Protein AF-A0A383BDV9-F1 (afdb_monomer)

Radius of gyration: 29.77 Å; Cα contacts (8 Å, |Δi|>4): 304; chains: 1; bounding box: 77×46×76 Å

Foldseek 3Di:
DPDDDDDDPDPDDDDDDPDPPDDDDDDPDDDDDDPVLDDDDPDDDPVRLAAKKWAFSVRDMAGFDWDDQDPQFTWTQHPVGTDTHRVNGTSDIRHRDPPDQPPPQAQKKWQFPDPPGIAGFNWDDDPPQWTWTQGSVPGIDIDGVVGTPDMDGRVVVVLVVVLVVLLVVLVVCVVVVNLVSNVVSLVPHDPVPCDDSSVVSVVSSVVSVDDDPDDDFPPPPQGWPDWDADPVNPDIWTAGPVRDID

pLDDT: mean 77.37, std 14.88, range [32.75, 95.25]

Organism: NCBI:txid408172

Nearest PDB structures (foldseek):
  4noy-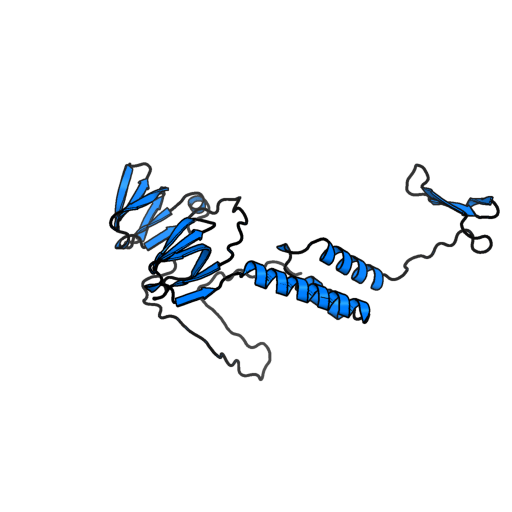assembly1_A  TM=8.145E-01  e=8.592E-02  Listeria monocytogenes
  5dy9-assembly1_F  TM=7.128E-01  e=5.082E-02  Methanocaldococcus jannaschii DSM 2661
  4noy-assembly1_D-2  TM=7.698E-01  e=6.804E-02  Listeria monocytogenes
  4nl3-assembly1_D  TM=7.776E-01  e=7.213E-02  Listeria monocytogenes
  8w8f-assembly1_Z  TM=3.403E-01  e=1.253E-02  Homo sapiens

Solvent-accessible surface area (backbone atoms only — not comparable to full-atom values): 15317 Å² total; per-residue (Å²): 142,86,78,74,84,86,72,82,91,60,100,69,90,82,90,78,82,91,57,99,82,70,82,89,78,85,76,89,83,78,80,76,85,79,85,70,87,72,68,82,74,77,76,66,53,83,82,53,42,74,43,32,32,40,29,31,69,87,68,54,69,45,68,31,50,81,57,63,75,53,95,66,20,36,28,36,39,35,100,91,46,77,42,79,39,51,50,90,48,51,64,46,72,49,72,39,83,62,93,76,70,69,83,59,76,47,33,23,41,38,30,38,47,89,84,70,48,71,47,57,22,38,73,76,48,76,56,96,62,30,38,32,27,37,23,75,87,77,39,78,45,79,42,54,48,91,44,51,69,46,78,48,68,54,47,55,57,53,51,51,52,51,49,55,48,49,52,52,50,24,50,51,26,49,76,68,67,36,57,66,62,18,50,54,45,59,66,72,47,63,74,95,72,66,45,70,70,53,52,53,52,52,50,51,51,49,60,73,67,55,72,90,86,77,87,86,68,88,36,80,87,62,33,79,64,47,74,46,69,42,99,80,72,79,48,70,45,36,33,24,64,80,72,44,77,80

Secondary structure (DSSP, 8-state):
---------SS-------STT------S-------S--PPPPPPPTTGGGS-EEEETTS-EEE-EEEEEETTEEEEEETTEEEEEEGGGEEEEEPP--S-------SEEEEESTT--EEEEEEEEEETTEEEEEETTTEEEEEEGGGEEEEE--HHHHHHHHHHHHHHHHHHHHHTT-HHHHHHHHHHS-GGG--HHHHHHHHHHHHHHPPP-----S-TTT-EEEEEE-TTSSPEEEEETTS-B-

Structure (mmCIF, N/CA/C/O backbone):
data_AF-A0A383BDV9-F1
#
_entry.id   AF-A0A383BDV9-F1
#
loop_
_atom_site.group_PDB
_atom_site.id
_atom_site.type_symbol
_atom_site.label_atom_id
_atom_site.label_alt_id
_atom_site.label_comp_id
_atom_site.label_asym_id
_atom_site.label_entity_id
_atom_site.label_seq_id
_atom_site.pdbx_PDB_ins_code
_atom_site.Cartn_x
_atom_site.Cartn_y
_atom_site.Cartn_z
_atom_site.occupancy
_atom_site.B_iso_or_equiv
_atom_site.auth_seq_id
_atom_site.auth_comp_id
_atom_site.auth_asym_id
_atom_site.auth_atom_id
_atom_site.pdbx_PDB_model_num
ATOM 1 N N . ASP A 1 1 ? -0.851 19.155 -19.665 1.00 32.75 1 ASP A N 1
ATOM 2 C CA . ASP A 1 1 ? -1.821 19.589 -18.646 1.00 32.75 1 ASP A CA 1
ATOM 3 C C . ASP A 1 1 ? -2.430 18.356 -18.017 1.00 32.75 1 ASP A C 1
ATOM 5 O O . ASP A 1 1 ? -3.360 17.769 -18.553 1.00 32.75 1 ASP A O 1
ATOM 9 N N . GLY A 1 2 ? -1.772 17.855 -16.980 1.00 40.31 2 GLY A N 1
ATOM 10 C CA . GLY A 1 2 ? -2.165 16.649 -16.256 1.00 40.31 2 GLY A CA 1
ATOM 11 C C . GLY A 1 2 ? -2.125 16.981 -14.780 1.00 40.31 2 GLY A C 1
ATOM 12 O O . GLY A 1 2 ? -1.331 16.402 -14.045 1.00 40.31 2 GLY A O 1
ATOM 13 N N . ASP A 1 3 ? -2.888 18.006 -14.416 1.00 37.69 3 ASP A N 1
ATOM 14 C CA . ASP A 1 3 ? -2.910 18.546 -13.071 1.00 37.69 3 ASP A CA 1
ATOM 15 C C . ASP A 1 3 ? -3.979 17.827 -12.251 1.00 37.69 3 ASP A C 1
ATOM 17 O O . ASP A 1 3 ? -5.121 17.670 -12.678 1.00 37.69 3 ASP A O 1
ATOM 21 N N . GLU A 1 4 ? -3.527 17.402 -11.074 1.00 35.84 4 GLU A N 1
ATOM 22 C CA . GLU A 1 4 ? -4.287 16.925 -9.923 1.00 35.84 4 GLU A CA 1
ATOM 23 C C . GLU A 1 4 ? -5.007 15.575 -10.083 1.00 35.84 4 GLU A C 1
ATOM 25 O O . GLU A 1 4 ? -6.011 15.392 -10.768 1.00 35.84 4 GLU A O 1
ATOM 30 N N . GLU A 1 5 ? -4.459 14.592 -9.365 1.00 36.75 5 GLU A N 1
ATOM 31 C CA . GLU A 1 5 ? -5.108 13.330 -9.036 1.00 36.75 5 GLU A CA 1
ATOM 32 C C . GLU A 1 5 ? -6.510 13.631 -8.480 1.00 36.75 5 GLU A C 1
ATOM 34 O O . GLU A 1 5 ? -6.653 14.293 -7.456 1.00 36.75 5 GLU A O 1
ATOM 39 N N . PHE A 1 6 ? -7.557 13.210 -9.196 1.00 45.12 6 PHE A N 1
ATOM 40 C CA . PHE A 1 6 ? -8.945 13.475 -8.819 1.00 45.12 6 PHE A CA 1
ATOM 41 C C . PHE A 1 6 ? -9.246 12.880 -7.436 1.00 45.12 6 PHE A C 1
ATOM 43 O O . PHE A 1 6 ? -9.394 11.665 -7.285 1.00 45.12 6 PHE A O 1
ATOM 50 N N . ILE A 1 7 ? -9.364 13.750 -6.432 1.00 44.59 7 ILE A N 1
ATOM 51 C CA . ILE A 1 7 ? -9.828 13.406 -5.089 1.00 44.59 7 ILE A CA 1
ATOM 52 C C . ILE A 1 7 ? -11.347 13.643 -5.070 1.00 44.59 7 ILE A C 1
ATOM 54 O O . ILE A 1 7 ? -11.785 14.792 -5.161 1.00 44.59 7 ILE A O 1
ATOM 58 N N . PRO A 1 8 ? -12.190 12.597 -4.988 1.00 46.00 8 PRO A N 1
ATOM 59 C CA . PRO A 1 8 ? -13.637 12.778 -4.998 1.00 46.00 8 PRO A CA 1
ATOM 60 C C . PRO A 1 8 ? -14.096 13.511 -3.729 1.00 46.00 8 PRO A C 1
ATOM 62 O O . PRO A 1 8 ? -14.057 12.957 -2.635 1.00 46.00 8 PRO A O 1
ATOM 65 N N . MET A 1 9 ? -14.582 14.746 -3.876 1.00 40.88 9 MET A N 1
ATOM 66 C CA . MET A 1 9 ? -15.111 15.567 -2.773 1.00 40.88 9 MET A CA 1
ATOM 67 C C . MET A 1 9 ? -16.613 15.343 -2.496 1.00 40.88 9 MET A C 1
ATOM 69 O O . MET A 1 9 ? -17.317 16.262 -2.088 1.00 40.88 9 MET A O 1
ATOM 73 N N . GLY A 1 10 ? -17.155 14.143 -2.727 1.00 42.84 10 GLY A N 1
ATOM 74 C CA . GLY A 1 10 ? -18.594 13.911 -2.560 1.00 42.84 10 GLY A CA 1
ATOM 75 C C . GLY A 1 10 ? -18.985 12.475 -2.229 1.00 42.84 10 GLY A C 1
ATOM 76 O O . GLY A 1 10 ? -18.329 11.522 -2.634 1.00 42.84 10 GLY A O 1
ATOM 77 N N . ASN A 1 11 ? -20.129 12.323 -1.556 1.00 51.22 11 ASN A N 1
ATOM 78 C CA . ASN A 1 11 ? -20.738 11.033 -1.190 1.00 51.22 11 ASN A CA 1
ATOM 79 C C . ASN A 1 11 ? -21.431 10.325 -2.374 1.00 51.22 11 ASN A C 1
ATOM 81 O O . ASN A 1 11 ? -22.313 9.494 -2.173 1.00 51.22 11 ASN A O 1
ATOM 85 N N . THR A 1 12 ? -21.106 10.696 -3.614 1.00 46.66 12 THR A N 1
ATOM 86 C CA . THR A 1 12 ? -21.792 10.208 -4.817 1.00 46.66 12 THR A CA 1
ATOM 87 C C . THR A 1 12 ? -20.802 9.512 -5.732 1.00 46.66 12 THR A C 1
ATOM 89 O O . THR A 1 12 ? -19.828 10.110 -6.179 1.00 46.66 12 THR A O 1
ATOM 92 N N . VAL A 1 13 ? -21.087 8.253 -6.054 1.00 61.88 13 VAL A N 1
ATOM 93 C CA . VAL A 1 13 ? -20.397 7.526 -7.120 1.00 61.88 13 VAL A CA 1
ATOM 94 C C . VAL A 1 13 ? -21.244 7.646 -8.378 1.00 61.88 13 VAL A C 1
ATOM 96 O O . VAL A 1 13 ? -22.404 7.241 -8.388 1.00 61.88 13 VAL A O 1
ATOM 99 N N . SER A 1 14 ? -20.667 8.217 -9.431 1.00 63.22 14 SER A N 1
ATOM 100 C CA . SER A 1 14 ? -21.344 8.418 -10.708 1.00 63.22 14 SER A CA 1
ATOM 101 C C . SER A 1 14 ? -20.673 7.591 -11.798 1.00 63.22 14 SER A C 1
ATOM 103 O O . SER A 1 14 ? -19.462 7.681 -11.996 1.00 63.22 14 SER A O 1
ATOM 105 N N . PHE A 1 15 ? -21.462 6.783 -12.506 1.00 67.38 15 PHE A N 1
ATOM 106 C CA . PHE A 1 15 ? -21.002 5.994 -13.645 1.00 67.38 15 PHE A CA 1
ATOM 107 C C . PHE A 1 15 ? -21.526 6.633 -14.927 1.00 67.38 15 PHE A C 1
ATOM 109 O O . PHE A 1 15 ? -22.727 6.607 -15.186 1.00 67.38 15 PHE A O 1
ATOM 116 N N . TYR A 1 16 ? -20.625 7.174 -15.744 1.00 63.78 16 TYR A N 1
ATOM 117 C CA . TYR A 1 16 ? -20.965 7.702 -17.062 1.00 63.78 16 TYR A CA 1
ATOM 118 C C . TYR A 1 16 ? -20.273 6.897 -18.153 1.00 63.78 16 TYR A C 1
ATOM 120 O O . TYR A 1 16 ? -19.064 6.670 -18.113 1.00 63.78 16 TYR A O 1
ATOM 128 N N . ASN A 1 17 ? -21.054 6.472 -19.144 1.00 68.56 17 ASN A N 1
ATOM 129 C CA . ASN A 1 17 ? -20.522 5.842 -20.339 1.00 68.56 17 ASN A CA 1
ATOM 130 C C . ASN A 1 17 ? -20.120 6.922 -21.355 1.00 68.56 17 ASN A C 1
ATOM 132 O O . ASN A 1 17 ? -20.979 7.655 -21.837 1.00 68.56 17 ASN A O 1
ATOM 136 N N . GLN A 1 18 ? -18.830 7.011 -21.690 1.00 63.84 18 GLN A N 1
ATOM 137 C CA . GLN A 1 18 ? -18.326 7.956 -22.696 1.00 63.84 18 GLN A CA 1
ATOM 138 C C . GLN A 1 18 ? -18.394 7.430 -24.146 1.00 63.84 18 GLN A C 1
ATOM 140 O O . GLN A 1 18 ? -18.050 8.158 -25.072 1.00 63.84 18 GLN A O 1
ATOM 145 N N . GLY A 1 19 ? -18.854 6.194 -24.378 1.00 61.50 19 GLY A N 1
ATOM 146 C CA . GLY A 1 19 ? -19.019 5.606 -25.711 1.00 61.50 19 GLY A CA 1
ATOM 147 C C . GLY A 1 19 ? -20.488 5.325 -26.025 1.00 61.50 19 GLY A C 1
ATOM 148 O O . GLY A 1 19 ? -21.096 4.445 -25.422 1.00 61.50 19 GLY A O 1
ATOM 149 N N . GLY A 1 20 ? -21.057 6.056 -26.987 1.00 54.97 20 GLY A N 1
ATOM 150 C CA . GLY A 1 20 ? -22.498 6.155 -27.275 1.00 54.97 20 GLY A CA 1
ATOM 151 C C . GLY A 1 20 ? -23.251 4.911 -27.774 1.00 54.97 20 GLY A C 1
ATOM 152 O O . GLY A 1 20 ? -24.184 5.068 -28.553 1.00 54.97 20 GLY A O 1
ATOM 153 N N . SER A 1 21 ? -22.906 3.686 -27.363 1.00 58.53 21 SER A N 1
ATOM 154 C CA . SER A 1 21 ? -23.778 2.516 -27.604 1.00 58.53 21 SER A CA 1
ATOM 155 C C . SER A 1 21 ? -23.561 1.291 -26.703 1.00 58.53 21 SER A C 1
ATOM 157 O O . SER A 1 21 ? -24.211 0.269 -26.920 1.00 58.53 21 SER A O 1
ATOM 159 N N . SER A 1 22 ? -22.698 1.334 -25.683 1.00 60.56 22 SER A N 1
ATOM 160 C CA . SER A 1 22 ? -22.496 0.171 -24.802 1.00 60.56 22 SER A CA 1
ATOM 161 C C . SER A 1 22 ? -23.368 0.222 -23.538 1.00 60.56 22 SER A C 1
ATOM 163 O O . SER A 1 22 ? -23.588 1.268 -22.932 1.00 60.56 22 SER A O 1
ATOM 165 N N . PHE A 1 23 ? -23.884 -0.929 -23.107 1.00 63.47 23 PHE A N 1
ATOM 166 C CA . PHE A 1 23 ? -24.521 -1.059 -21.797 1.00 63.47 23 PHE A CA 1
ATOM 167 C C . PHE A 1 23 ? -23.434 -1.256 -20.738 1.00 63.47 23 PHE A C 1
ATOM 169 O O . PHE A 1 23 ? -22.599 -2.155 -20.860 1.00 63.47 23 PHE A O 1
ATOM 176 N N . LEU A 1 24 ? -23.438 -0.429 -19.693 1.00 64.44 24 LEU A N 1
ATOM 177 C CA . LEU A 1 24 ? -22.524 -0.580 -18.564 1.00 64.44 24 LEU A CA 1
ATOM 178 C C . LEU A 1 24 ? -23.080 -1.686 -17.659 1.00 64.44 24 LEU A C 1
ATOM 180 O O . LEU A 1 24 ? -24.020 -1.474 -16.897 1.00 64.44 24 LEU A O 1
ATOM 184 N N . ARG A 1 25 ? -22.550 -2.904 -17.805 1.00 64.94 25 ARG A N 1
ATOM 185 C CA . ARG A 1 25 ? -22.965 -4.057 -17.001 1.00 64.94 25 ARG A CA 1
ATOM 186 C C . ARG A 1 25 ? -22.047 -4.198 -15.794 1.00 64.94 25 ARG A C 1
ATOM 188 O O . ARG A 1 25 ? -20.903 -4.623 -15.926 1.00 64.94 25 ARG A O 1
ATOM 195 N N . LEU A 1 26 ? -22.570 -3.869 -14.620 1.00 63.94 26 LEU A N 1
ATOM 196 C CA . LEU A 1 26 ? -21.916 -4.158 -13.349 1.00 63.94 26 LEU A CA 1
ATOM 197 C C . LEU A 1 26 ? -22.165 -5.631 -12.994 1.00 63.94 26 LEU A C 1
ATOM 199 O O . LEU A 1 26 ? -23.309 -6.046 -12.824 1.00 63.94 26 LEU A O 1
ATOM 203 N N . ASN A 1 27 ? -21.101 -6.428 -12.907 1.00 51.69 27 ASN A N 1
ATOM 204 C CA . ASN A 1 27 ? -21.150 -7.789 -12.371 1.00 51.69 27 ASN A CA 1
ATOM 205 C C . ASN A 1 27 ? -20.427 -7.799 -11.013 1.00 51.69 27 ASN A C 1
ATOM 207 O O . ASN A 1 27 ? -19.440 -7.090 -10.843 1.00 51.69 27 ASN A O 1
ATOM 211 N N . GLU A 1 28 ? -20.921 -8.597 -10.060 1.00 50.06 28 GLU A N 1
ATOM 212 C CA . GLU A 1 28 ? -20.347 -8.756 -8.707 1.00 50.06 28 GLU A CA 1
ATOM 213 C C . GLU A 1 28 ? -20.378 -7.500 -7.811 1.00 50.06 28 GLU A C 1
ATOM 215 O O . GLU A 1 28 ? -19.540 -7.321 -6.927 1.00 50.06 28 GLU A O 1
ATOM 220 N N . THR A 1 29 ? -21.374 -6.628 -7.975 1.00 51.09 29 THR A N 1
ATOM 221 C CA . THR A 1 29 ? -21.576 -5.513 -7.039 1.00 51.09 29 THR A CA 1
ATOM 222 C C . THR A 1 29 ? -22.125 -6.028 -5.710 1.00 51.09 29 THR A C 1
ATOM 224 O O . THR A 1 29 ? -23.269 -6.467 -5.632 1.00 51.09 29 THR A O 1
ATOM 227 N N . SER A 1 30 ? -21.325 -5.954 -4.646 1.00 47.25 30 SER A N 1
ATOM 228 C CA . SER A 1 30 ? -21.803 -6.165 -3.279 1.00 47.25 30 SER A CA 1
ATOM 229 C C . SER A 1 30 ? -21.924 -4.825 -2.561 1.00 47.25 30 SER A C 1
ATOM 231 O O . SER A 1 30 ? -20.911 -4.216 -2.219 1.00 47.25 30 SER A O 1
ATOM 233 N N . ILE A 1 31 ? -23.153 -4.383 -2.306 1.00 54.75 31 ILE A N 1
ATOM 234 C CA . ILE A 1 31 ? -23.430 -3.293 -1.369 1.00 54.75 31 ILE A CA 1
ATOM 235 C C . ILE A 1 31 ? -23.621 -3.960 -0.008 1.00 54.75 31 ILE A C 1
ATOM 237 O O . ILE A 1 31 ? -24.610 -4.656 0.215 1.00 54.75 31 ILE A O 1
ATOM 241 N N . SER A 1 32 ? -22.641 -3.832 0.885 1.00 50.31 32 SER A N 1
ATOM 242 C CA . SER A 1 32 ? -22.845 -4.200 2.287 1.00 50.31 32 SER A CA 1
ATOM 243 C C . SER A 1 32 ? -23.882 -3.251 2.881 1.00 50.31 32 SER A C 1
ATOM 245 O O . SER A 1 32 ? -23.746 -2.041 2.707 1.00 50.31 32 SER A O 1
ATOM 247 N N . GLY A 1 33 ? -24.914 -3.801 3.531 1.00 41.09 33 GLY A N 1
ATOM 248 C CA . GLY A 1 33 ? -26.020 -3.034 4.105 1.00 41.09 33 GLY A CA 1
ATOM 249 C C . GLY A 1 33 ? -25.519 -1.839 4.914 1.00 41.09 33 GLY A C 1
ATOM 250 O O . GLY A 1 33 ? -24.672 -1.988 5.795 1.00 41.09 33 GLY A O 1
ATOM 251 N N . TRP A 1 34 ? -26.010 -0.654 4.559 1.00 50.09 34 TRP A N 1
ATOM 252 C CA . TRP A 1 34 ? -25.794 0.567 5.320 1.00 50.09 34 TRP A CA 1
ATOM 253 C C . TRP A 1 34 ? -26.957 0.693 6.300 1.00 50.09 34 TRP A C 1
ATOM 255 O O . TRP A 1 34 ? -28.078 0.975 5.890 1.00 50.09 34 TRP A O 1
ATOM 265 N N . GLU A 1 35 ? -26.705 0.441 7.584 1.00 48.84 35 GLU A N 1
ATOM 266 C CA . GLU A 1 35 ? -27.731 0.522 8.638 1.00 48.84 35 GLU A CA 1
ATOM 267 C C . GLU A 1 35 ? -28.026 1.969 9.081 1.00 48.84 35 GLU A C 1
ATOM 269 O O . GLU A 1 35 ? -28.734 2.192 10.051 1.00 48.84 35 GLU A O 1
ATOM 274 N N . GLY A 1 36 ? -27.500 2.984 8.381 1.00 42.16 36 GLY A N 1
ATOM 275 C CA . GLY A 1 36 ? -27.709 4.396 8.730 1.00 42.16 36 GLY A CA 1
ATOM 276 C C . GLY A 1 36 ? -26.911 4.890 9.948 1.00 42.16 36 GLY A C 1
ATOM 277 O O . GLY A 1 36 ? -26.820 6.099 10.149 1.00 42.16 36 GLY A O 1
ATOM 278 N N . ASP A 1 37 ? -26.247 3.999 10.690 1.00 43.25 37 ASP A N 1
ATOM 279 C CA . ASP A 1 37 ? -25.466 4.321 11.901 1.00 43.25 37 ASP A CA 1
ATOM 280 C C . ASP A 1 37 ? -24.209 5.173 11.657 1.00 43.25 37 ASP A C 1
ATOM 282 O O . ASP A 1 37 ? -23.622 5.738 12.582 1.00 43.25 37 ASP A O 1
ATOM 286 N N . TYR A 1 38 ? -23.806 5.325 10.397 1.00 49.03 38 TYR A N 1
ATOM 287 C CA . TYR A 1 38 ? -22.641 6.110 10.009 1.00 49.03 38 TYR A CA 1
ATOM 288 C C . TYR A 1 38 ? -23.042 7.130 8.949 1.00 49.03 38 TYR A C 1
ATOM 290 O O . TYR A 1 38 ? -22.791 6.940 7.758 1.00 49.03 38 TYR A O 1
ATOM 298 N N . THR A 1 39 ? -23.665 8.235 9.371 1.00 49.31 39 THR A N 1
ATOM 299 C CA . THR A 1 39 ? -23.536 9.473 8.591 1.00 49.31 39 THR A CA 1
ATOM 300 C C . THR A 1 39 ? -22.045 9.833 8.552 1.00 49.31 39 THR A C 1
ATOM 302 O O . THR A 1 39 ? -21.388 9.736 9.599 1.00 49.31 39 THR A O 1
ATOM 305 N N . PRO A 1 40 ? -21.477 10.185 7.383 1.00 53.12 40 PRO A N 1
ATOM 306 C CA . PRO A 1 40 ? -20.083 10.598 7.303 1.00 53.12 40 PRO A CA 1
ATOM 307 C C . PRO A 1 40 ? -19.873 11.754 8.281 1.00 53.12 40 PRO A C 1
ATOM 309 O O . PRO A 1 40 ? -20.582 12.757 8.230 1.00 53.12 40 PRO A O 1
ATOM 312 N N . VAL A 1 41 ? -18.978 11.551 9.247 1.00 57.88 41 VAL A N 1
ATOM 313 C CA . VAL A 1 41 ? -18.591 12.610 10.178 1.00 57.88 41 VAL A CA 1
ATOM 314 C C . VAL A 1 41 ? -17.818 13.617 9.343 1.00 57.88 41 VAL A C 1
ATOM 316 O O . VAL A 1 41 ? -16.870 13.220 8.665 1.00 57.88 41 VAL A O 1
ATOM 319 N N . GLU A 1 42 ? -18.262 14.875 9.344 1.00 61.84 42 GLU A N 1
ATOM 320 C CA . GLU A 1 42 ? -17.544 15.952 8.663 1.00 61.84 42 GLU A CA 1
ATOM 321 C C . GLU A 1 42 ? -16.077 15.910 9.081 1.00 61.84 42 GLU A C 1
ATOM 323 O O . GLU A 1 42 ? -15.755 15.731 10.262 1.00 61.84 42 GLU A O 1
ATOM 328 N N . GLU A 1 43 ? -15.183 15.997 8.096 1.00 62.22 43 GLU A N 1
ATOM 329 C CA . GLU A 1 43 ? -13.766 16.008 8.411 1.00 62.22 43 GLU A CA 1
ATOM 330 C C . GLU A 1 43 ? -13.460 17.200 9.328 1.00 62.22 43 GLU A C 1
ATOM 332 O O . GLU A 1 43 ? -13.933 18.308 9.062 1.00 62.22 43 GLU A O 1
ATOM 337 N N . PRO A 1 44 ? -12.663 16.995 10.392 1.00 65.81 44 PRO A N 1
ATOM 338 C CA . PRO A 1 44 ? -12.266 18.083 11.271 1.00 65.81 44 PRO A CA 1
ATOM 339 C C . PRO A 1 44 ? -11.566 19.186 10.474 1.00 65.81 44 PRO A C 1
ATOM 341 O O . PRO A 1 44 ? -10.865 18.912 9.493 1.00 65.81 44 PRO A O 1
ATOM 344 N N . SER A 1 45 ? -11.739 20.437 10.902 1.00 72.38 45 SER A N 1
ATOM 345 C CA . SER A 1 45 ? -11.095 21.580 10.253 1.00 72.38 45 SER A CA 1
ATOM 346 C C . SER A 1 45 ? -9.560 21.444 10.305 1.00 72.38 45 SER A C 1
ATOM 348 O O . SER A 1 45 ? -9.033 20.690 11.130 1.00 72.38 45 SER A O 1
ATOM 350 N N . PRO A 1 46 ? -8.793 22.149 9.451 1.00 67.94 46 PRO A N 1
ATOM 351 C CA . PRO A 1 46 ? -7.333 22.011 9.394 1.00 67.94 46 PRO A CA 1
ATOM 352 C C . PRO A 1 46 ? -6.636 22.170 10.756 1.00 67.94 46 PRO A C 1
ATOM 354 O O . PRO A 1 46 ? -5.685 21.450 11.047 1.00 67.94 46 PRO A O 1
ATOM 357 N N . GLU A 1 47 ? -7.146 23.057 11.614 1.00 65.75 47 GLU A N 1
ATOM 358 C CA . GLU A 1 47 ? -6.638 23.285 12.975 1.00 65.75 47 GLU A CA 1
ATOM 359 C C . GLU A 1 47 ? -6.914 22.096 13.912 1.00 65.75 47 GLU A C 1
ATOM 361 O O . GLU A 1 47 ? -6.122 21.772 14.798 1.00 65.75 47 GLU A O 1
ATOM 366 N N . GLU A 1 48 ? -8.028 21.404 13.694 1.00 66.19 48 GLU A N 1
ATOM 367 C CA . GLU A 1 48 ? -8.487 20.275 14.499 1.00 66.19 48 GLU A CA 1
ATOM 368 C C . GLU A 1 48 ? -7.823 18.954 14.082 1.00 66.19 48 GLU A C 1
ATOM 370 O O . GLU A 1 48 ? -7.733 18.027 14.890 1.00 66.19 48 GLU A O 1
ATOM 375 N N . LYS A 1 49 ? -7.285 18.878 12.854 1.00 69.88 49 LYS A N 1
ATOM 376 C CA . LYS A 1 49 ? -6.556 17.707 12.333 1.00 69.88 49 LYS A CA 1
ATOM 377 C C . LYS A 1 49 ? -5.225 17.433 13.045 1.00 69.88 49 LYS A C 1
ATOM 379 O O . LYS A 1 49 ? -4.665 16.356 12.853 1.00 69.88 49 LYS A O 1
ATOM 384 N N . ALA A 1 50 ? -4.730 18.362 13.866 1.00 72.12 50 ALA A N 1
ATOM 385 C CA . ALA A 1 50 ? -3.456 18.242 14.580 1.00 72.12 50 ALA A CA 1
ATOM 386 C C . ALA A 1 50 ? -3.518 17.359 15.841 1.00 72.12 50 ALA A C 1
ATOM 388 O O . ALA A 1 50 ? -2.479 16.955 16.365 1.00 72.12 50 ALA A O 1
ATOM 389 N N . THR A 1 51 ? -4.714 17.047 16.352 1.00 78.56 51 THR A N 1
ATOM 390 C CA . THR A 1 51 ? -4.879 16.282 17.599 1.00 78.56 51 THR A CA 1
ATOM 391 C C . THR A 1 51 ? -5.885 15.152 17.448 1.00 78.56 51 THR A C 1
ATOM 393 O O . THR A 1 51 ? -6.775 15.200 16.602 1.00 78.56 51 THR A O 1
ATOM 396 N N . THR A 1 52 ? -5.744 14.109 18.270 1.00 85.38 52 THR A N 1
ATOM 397 C CA . THR A 1 52 ? -6.714 13.010 18.296 1.00 85.38 52 THR A CA 1
ATOM 398 C C . THR A 1 52 ? -8.047 13.519 18.832 1.00 85.38 52 THR A C 1
ATOM 400 O O . THR A 1 52 ? -8.100 14.110 19.914 1.00 85.38 52 THR A O 1
ATOM 403 N N . ARG A 1 53 ? -9.128 13.288 18.085 1.00 85.69 53 ARG A N 1
ATOM 404 C CA . ARG A 1 53 ? -10.476 13.753 18.421 1.00 85.69 53 ARG A CA 1
ATOM 405 C C . ARG A 1 53 ? -11.435 12.582 18.513 1.00 85.69 53 ARG A C 1
ATOM 407 O O . ARG A 1 53 ? -11.470 11.731 17.632 1.00 85.69 53 ARG A O 1
ATOM 414 N N . VAL A 1 54 ? -12.239 12.564 19.564 1.00 87.44 54 VAL A N 1
ATOM 415 C CA . VAL A 1 54 ? -13.291 11.567 19.766 1.00 87.44 54 VAL A CA 1
ATOM 416 C C . VAL A 1 54 ? -14.636 12.242 19.603 1.00 87.44 54 VAL A C 1
ATOM 418 O O . VAL A 1 54 ? -14.885 13.257 20.248 1.00 87.44 54 VAL A O 1
ATOM 421 N N . THR A 1 55 ? -15.489 11.671 18.760 1.00 86.88 55 THR A N 1
ATOM 422 C CA . THR A 1 55 ? -16.873 12.100 18.555 1.00 86.88 55 THR A CA 1
ATOM 423 C C . THR A 1 55 ? -17.795 11.071 19.187 1.00 86.88 55 THR A C 1
ATOM 425 O O . THR A 1 55 ? -17.678 9.872 18.926 1.00 86.88 55 THR A O 1
ATOM 428 N N . LEU A 1 56 ? -18.700 11.532 20.039 1.00 87.06 56 LEU A N 1
ATOM 429 C CA . LEU A 1 56 ? -19.692 10.720 20.724 1.00 87.06 56 LEU A CA 1
ATOM 430 C C . LEU A 1 56 ? -20.957 10.569 19.866 1.00 87.06 56 LEU A C 1
ATOM 432 O O . LEU A 1 56 ? -21.181 11.305 18.904 1.00 87.06 56 LEU A O 1
ATOM 436 N N . VAL A 1 57 ? -21.809 9.607 20.215 1.00 84.81 57 VAL A N 1
ATOM 437 C CA . VAL A 1 57 ? -23.073 9.328 19.501 1.00 84.81 57 VAL A CA 1
ATOM 438 C C . VAL A 1 57 ? -24.045 10.509 19.481 1.00 84.81 57 VAL A C 1
ATOM 440 O O . VAL A 1 57 ? -24.826 10.636 18.545 1.00 84.81 57 VAL A O 1
ATOM 443 N N . ASN A 1 58 ? -23.971 11.401 20.471 1.00 80.06 58 ASN A N 1
ATOM 444 C CA . ASN A 1 58 ? -24.778 12.622 20.525 1.00 80.06 58 ASN A CA 1
ATOM 445 C C . ASN A 1 58 ? -24.235 13.760 19.635 1.00 80.06 58 ASN A C 1
ATOM 447 O O . ASN A 1 58 ? -24.836 14.827 19.600 1.00 80.06 58 ASN A O 1
ATOM 451 N N . GLY A 1 59 ? -23.117 13.545 18.931 1.00 79.81 59 GLY A N 1
ATOM 452 C CA . GLY A 1 59 ? -22.460 14.544 18.083 1.00 79.81 59 GLY A CA 1
ATOM 453 C C . GLY A 1 59 ? -21.427 15.410 18.808 1.00 79.81 59 GLY A C 1
ATOM 454 O O . GLY A 1 59 ? -20.636 16.079 18.142 1.00 79.81 59 GLY A O 1
ATOM 455 N N . ASP A 1 60 ? -21.364 15.359 20.142 1.00 82.81 60 ASP A N 1
ATOM 456 C CA . ASP A 1 60 ? -20.332 16.071 20.894 1.00 82.81 60 ASP A CA 1
ATOM 457 C C . ASP A 1 60 ? -18.961 15.494 20.570 1.00 82.81 60 ASP A C 1
ATOM 459 O O . ASP A 1 60 ? -18.793 14.287 20.384 1.00 82.81 60 ASP A O 1
ATOM 463 N N . SER A 1 61 ? -17.947 16.351 20.545 1.00 86.56 61 SER A N 1
ATOM 464 C CA . SER A 1 61 ? -16.590 15.904 20.274 1.00 86.56 61 SER A CA 1
ATOM 465 C C . SER A 1 61 ? -15.562 16.592 21.152 1.00 86.56 61 SER A C 1
ATOM 467 O O . SER A 1 61 ? -15.735 17.724 21.602 1.00 86.56 61 SER A O 1
ATOM 469 N N . THR A 1 62 ? -14.485 15.870 21.443 1.00 87.94 62 THR A N 1
ATOM 470 C CA . THR A 1 62 ? -13.441 16.328 22.355 1.00 87.94 62 THR A CA 1
ATOM 471 C C . THR A 1 62 ? -12.064 15.889 21.880 1.00 87.94 62 THR A C 1
ATOM 473 O O . THR A 1 62 ? -11.897 14.781 21.366 1.00 87.94 62 THR A O 1
ATOM 476 N N . ALA A 1 63 ? -11.072 16.763 22.049 1.00 87.44 63 ALA A N 1
ATOM 477 C CA . ALA A 1 63 ? -9.677 16.407 21.837 1.00 87.44 63 ALA A CA 1
ATOM 478 C C . ALA A 1 63 ? -9.203 15.553 23.020 1.00 87.44 63 ALA A C 1
ATOM 480 O O . ALA A 1 63 ? -9.271 15.982 24.177 1.00 87.44 63 ALA A O 1
ATOM 481 N N . SER A 1 64 ? -8.751 14.336 22.735 1.00 84.94 64 SER A N 1
ATOM 482 C CA . SER A 1 64 ? -8.382 13.358 23.753 1.00 84.94 64 SER A CA 1
ATOM 483 C C . SER A 1 64 ? -7.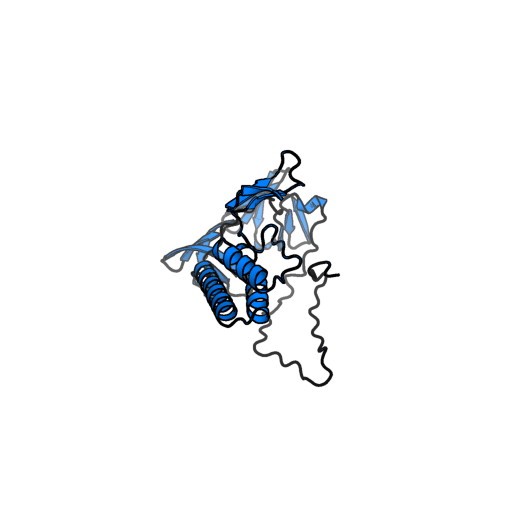264 12.460 23.261 1.00 84.94 64 SER A C 1
ATOM 485 O O . SER A 1 64 ? -7.322 11.929 22.155 1.00 84.94 64 SER A O 1
ATOM 487 N N . GLU A 1 65 ? -6.301 12.186 24.132 1.00 86.19 65 GLU A N 1
ATOM 488 C CA . GLU A 1 65 ? -5.441 11.022 23.958 1.00 86.19 65 GLU A CA 1
ATOM 489 C C . GLU A 1 65 ? -6.239 9.759 24.300 1.00 86.19 65 GLU A C 1
ATOM 491 O O . GLU A 1 65 ? -7.050 9.751 25.236 1.00 86.19 65 GLU A O 1
ATOM 496 N N . ILE A 1 66 ? -6.033 8.699 23.522 1.00 85.88 66 ILE A N 1
ATOM 497 C CA . ILE A 1 66 ? -6.701 7.413 23.725 1.00 85.88 66 ILE A CA 1
ATOM 498 C C . ILE A 1 66 ? -5.835 6.566 24.653 1.00 85.88 66 ILE A C 1
ATOM 500 O O . ILE A 1 66 ? -4.663 6.326 24.370 1.00 85.88 66 ILE A O 1
ATOM 504 N N . GLY A 1 67 ? -6.406 6.163 25.785 1.00 83.62 67 GLY A N 1
ATOM 505 C CA . GLY A 1 67 ? -5.826 5.184 26.696 1.00 83.62 67 GLY A CA 1
ATOM 506 C C . GLY A 1 67 ? -6.355 3.776 26.433 1.00 83.62 67 GLY A C 1
ATOM 507 O O . GLY A 1 67 ? -6.823 3.456 25.342 1.00 83.62 67 GLY A O 1
ATOM 508 N N . ASP A 1 68 ? -6.300 2.936 27.461 1.00 80.19 68 ASP A N 1
ATOM 509 C CA . ASP A 1 68 ? -6.666 1.528 27.337 1.00 80.19 68 ASP A CA 1
ATOM 510 C C . ASP A 1 68 ? -8.182 1.320 27.205 1.00 80.19 68 ASP A C 1
ATOM 512 O O . ASP A 1 68 ? -8.993 2.066 27.767 1.00 80.19 68 ASP A O 1
ATOM 516 N N . LEU A 1 69 ? -8.557 0.258 26.491 1.00 81.56 69 LEU A N 1
ATOM 517 C CA . LEU A 1 69 ? -9.913 -0.280 26.466 1.00 81.56 69 LEU A CA 1
ATOM 518 C C . LEU A 1 69 ? -10.023 -1.391 27.518 1.00 81.56 69 LEU A C 1
ATOM 520 O O . LEU A 1 69 ? -9.444 -2.461 27.348 1.00 81.56 69 LEU A O 1
ATOM 524 N N . VAL A 1 70 ? -10.773 -1.141 28.592 1.00 80.81 70 VAL A N 1
ATOM 525 C CA . VAL A 1 70 ? -10.964 -2.089 29.704 1.00 80.81 70 VAL A CA 1
ATOM 526 C C . VAL A 1 70 ? -12.455 -2.247 29.968 1.00 80.81 70 VAL A C 1
ATOM 528 O O . VAL A 1 70 ? -13.164 -1.251 30.097 1.00 80.81 70 VAL A O 1
ATOM 531 N N . ASP A 1 71 ? -12.940 -3.489 30.023 1.00 83.62 71 ASP A N 1
ATOM 532 C CA . ASP A 1 71 ? -14.344 -3.820 30.309 1.00 83.62 71 ASP A CA 1
ATOM 533 C C . ASP A 1 71 ? -15.348 -3.025 29.451 1.00 83.62 71 ASP A C 1
ATOM 535 O O . ASP A 1 71 ? -16.306 -2.440 29.954 1.00 83.62 71 ASP A O 1
ATOM 539 N N . GLY A 1 72 ? -15.083 -2.919 28.142 1.00 81.75 72 GLY A N 1
ATOM 540 C CA . GLY A 1 72 ? -15.947 -2.194 27.198 1.00 81.75 72 GLY A CA 1
ATOM 541 C C . GLY A 1 72 ? -15.920 -0.665 27.328 1.00 81.75 72 GLY A C 1
ATOM 542 O O . GLY A 1 72 ? -16.680 0.018 26.641 1.00 81.75 72 GLY A O 1
ATOM 543 N N . ASN A 1 73 ? -15.042 -0.114 28.171 1.00 87.31 73 ASN A N 1
ATOM 544 C CA . ASN A 1 73 ? -14.868 1.320 28.366 1.00 87.31 73 ASN A CA 1
ATOM 545 C C . ASN A 1 73 ? -13.501 1.781 27.854 1.00 87.31 73 ASN A C 1
ATOM 547 O O . ASN A 1 73 ? -12.459 1.334 28.337 1.00 87.31 73 ASN A O 1
ATOM 551 N N . LEU A 1 74 ? -13.507 2.705 26.896 1.00 89.62 74 LEU A N 1
ATOM 552 C CA . LEU A 1 74 ? -12.306 3.356 26.393 1.00 89.62 74 LEU A CA 1
ATOM 553 C C . LEU A 1 74 ? -11.917 4.514 27.315 1.00 89.62 74 LEU A C 1
ATOM 555 O O . LEU A 1 74 ? -12.749 5.364 27.649 1.00 89.62 74 LEU A O 1
ATOM 559 N N . GLN A 1 75 ? -10.653 4.567 27.725 1.00 90.25 75 GLN A N 1
ATOM 560 C CA . GLN A 1 75 ? -10.139 5.684 28.511 1.00 90.25 75 GLN A CA 1
ATOM 561 C C . GLN A 1 75 ? -9.837 6.887 27.613 1.00 90.25 75 GLN A C 1
ATOM 563 O O . GLN A 1 75 ? -8.945 6.841 26.771 1.00 90.25 75 GLN A O 1
ATOM 568 N N . LEU A 1 76 ? -10.556 7.985 27.831 1.00 90.25 76 LEU A N 1
ATOM 569 C CA . LEU A 1 76 ? -10.336 9.266 27.170 1.00 90.25 76 LEU A CA 1
ATOM 570 C C . LEU A 1 76 ? -9.553 10.187 28.104 1.00 90.25 76 LEU A C 1
ATOM 572 O O . LEU A 1 76 ? -10.079 10.647 29.121 1.00 90.25 76 LEU A O 1
ATOM 576 N N . LYS A 1 77 ? -8.280 10.435 27.789 1.00 90.12 77 LYS A N 1
ATOM 577 C CA . LYS A 1 77 ? -7.427 11.372 28.525 1.00 90.12 77 LYS A CA 1
ATOM 578 C C . LYS A 1 77 ? -7.551 12.757 27.897 1.00 90.12 77 LYS A C 1
ATOM 580 O O . LYS A 1 77 ? -6.969 13.048 26.854 1.00 90.12 77 LYS A O 1
ATOM 585 N N . THR A 1 78 ? -8.315 13.618 28.555 1.00 88.75 78 THR A N 1
ATOM 586 C CA . THR A 1 78 ? -8.497 15.018 28.155 1.00 88.75 78 THR A CA 1
ATOM 587 C C . THR A 1 78 ? -7.712 15.937 29.089 1.00 88.75 78 THR A C 1
ATOM 589 O O . THR A 1 78 ? -7.292 15.533 30.175 1.00 88.75 78 THR A O 1
ATOM 592 N N . LYS A 1 79 ? -7.609 17.226 28.744 1.00 86.25 79 LYS A N 1
ATOM 593 C CA . LYS A 1 79 ? -7.043 18.251 29.645 1.00 86.25 79 LYS A CA 1
ATOM 594 C C . LYS A 1 79 ? -7.766 18.352 30.998 1.00 86.25 79 LYS A C 1
ATOM 596 O O . LYS A 1 79 ? -7.204 18.889 31.944 1.00 86.25 79 LYS A O 1
ATOM 601 N N . ARG A 1 80 ? -9.014 17.875 31.090 1.00 86.44 80 ARG A N 1
ATOM 602 C CA . ARG A 1 80 ? -9.853 17.946 32.298 1.00 86.44 80 ARG A CA 1
ATOM 603 C C . ARG A 1 80 ? -9.778 16.686 33.164 1.00 86.44 80 ARG A C 1
ATOM 605 O O . ARG A 1 80 ? -10.354 16.675 34.245 1.00 86.44 80 ARG A O 1
ATOM 612 N N . GLY A 1 81 ? -9.099 15.639 32.697 1.00 88.94 81 GLY A N 1
ATOM 613 C CA . GLY A 1 81 ? -8.983 14.367 33.401 1.00 88.94 81 GLY A CA 1
ATOM 614 C C . GLY A 1 81 ? -9.167 13.155 32.492 1.00 88.94 81 GLY A C 1
ATOM 615 O O . GLY A 1 81 ? -9.326 13.274 31.273 1.00 88.94 81 GLY A O 1
ATOM 616 N N . ILE A 1 82 ? -9.133 11.980 33.121 1.00 91.88 82 ILE A N 1
ATOM 617 C CA . ILE A 1 82 ? -9.269 10.674 32.473 1.00 91.88 82 ILE A CA 1
ATOM 618 C C . ILE A 1 82 ? -10.705 10.183 32.658 1.00 91.88 82 ILE A C 1
ATOM 620 O O . ILE A 1 82 ? -11.145 9.952 33.783 1.00 91.88 82 ILE A O 1
ATOM 624 N N . PHE A 1 83 ? -11.422 10.001 31.553 1.00 89.75 83 PHE A N 1
ATOM 625 C CA . PHE A 1 83 ? -12.820 9.579 31.543 1.00 89.75 83 PHE A CA 1
ATOM 626 C C . PHE A 1 83 ? -12.953 8.168 30.979 1.00 89.75 83 PHE A C 1
ATOM 628 O O . PHE A 1 83 ? -12.486 7.883 29.878 1.00 89.75 83 PHE A O 1
ATOM 635 N N . LYS A 1 84 ? -13.621 7.279 31.717 1.00 91.56 84 LYS A N 1
ATOM 636 C CA . LYS A 1 84 ? -14.007 5.956 31.212 1.00 91.56 84 LYS A CA 1
ATOM 637 C C . LYS A 1 84 ? -15.284 6.108 30.391 1.00 91.56 84 LYS A C 1
ATOM 639 O O . LYS A 1 84 ? -16.330 6.424 30.951 1.00 91.56 84 LYS A O 1
ATOM 644 N N . THR A 1 85 ? -15.180 5.919 29.081 1.00 89.19 85 THR A N 1
ATOM 645 C CA . THR A 1 85 ? -16.287 6.134 28.145 1.00 89.19 85 THR A CA 1
ATOM 646 C C . THR A 1 85 ? -16.697 4.804 27.521 1.00 89.19 85 THR A C 1
ATOM 648 O O . THR A 1 85 ? -15.857 4.180 26.871 1.00 89.19 85 THR A O 1
ATOM 651 N N . PRO A 1 86 ? -17.956 4.354 27.677 1.00 89.38 86 PRO A N 1
ATOM 652 C CA . PRO A 1 86 ? -18.434 3.142 27.018 1.00 89.38 86 PRO A CA 1
ATOM 653 C C . PRO A 1 86 ? -18.246 3.244 25.505 1.00 89.38 86 PRO A C 1
ATOM 655 O O . PRO A 1 86 ? -18.603 4.266 24.917 1.00 89.38 86 PRO A O 1
ATOM 658 N N . VAL A 1 87 ? -17.719 2.194 24.869 1.00 85.94 87 VAL A N 1
ATOM 659 C CA . VAL A 1 87 ? -17.471 2.195 23.412 1.00 85.94 87 VAL A CA 1
ATOM 660 C C . VAL A 1 87 ? -18.762 2.419 22.622 1.00 85.94 87 VAL A C 1
ATOM 662 O O . VAL A 1 87 ? -18.738 3.093 21.603 1.00 85.94 87 VAL A O 1
ATOM 665 N N . GLU A 1 88 ? -19.901 1.963 23.141 1.00 84.31 88 GLU A N 1
ATOM 666 C CA . GLU A 1 88 ? -21.240 2.192 22.575 1.00 84.31 88 GLU A CA 1
ATOM 667 C C . GLU A 1 88 ? -21.612 3.679 22.462 1.00 84.31 88 GLU A C 1
ATOM 669 O O . GLU A 1 88 ? -22.450 4.053 21.648 1.00 84.31 88 GLU A O 1
ATOM 674 N N . ARG A 1 89 ? -20.999 4.546 23.280 1.00 86.50 89 ARG A N 1
ATOM 675 C CA . ARG A 1 89 ? -21.200 6.000 23.214 1.00 86.50 89 ARG A CA 1
ATOM 676 C C . ARG A 1 89 ? -20.212 6.695 22.286 1.00 86.50 89 ARG A C 1
ATOM 678 O O . ARG A 1 89 ? -20.357 7.897 22.066 1.00 86.50 89 ARG A O 1
ATOM 685 N N . ILE A 1 90 ? -19.224 5.978 21.756 1.00 86.12 90 ILE A N 1
ATOM 686 C CA . ILE A 1 90 ? -18.202 6.514 20.860 1.00 86.12 90 ILE A CA 1
ATOM 687 C C . ILE A 1 90 ? -18.626 6.239 19.424 1.00 86.12 90 ILE A C 1
ATOM 689 O O . ILE A 1 90 ? -18.753 5.095 19.003 1.00 86.12 90 ILE A O 1
ATOM 693 N N . ARG A 1 91 ? -18.809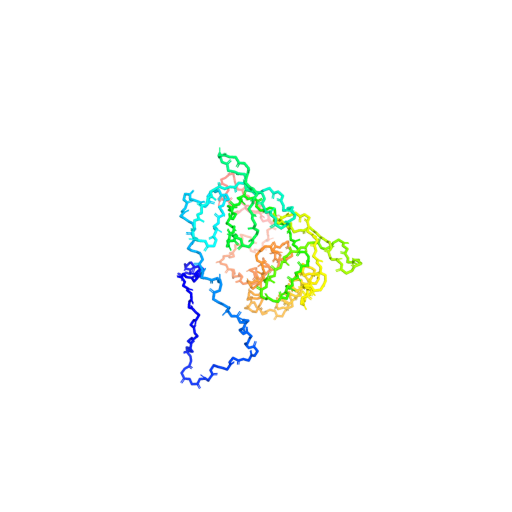 7.312 18.658 1.00 81.88 91 ARG A N 1
ATOM 694 C CA . ARG A 1 91 ? -19.189 7.242 17.250 1.00 81.88 91 ARG A CA 1
ATOM 695 C C . ARG A 1 91 ? -17.974 7.146 16.335 1.00 81.88 91 ARG A C 1
ATOM 697 O O . ARG A 1 91 ? -17.956 6.328 15.422 1.00 81.88 91 ARG A O 1
ATOM 704 N N . SER A 1 92 ? -16.966 7.988 16.551 1.00 81.00 92 SER A N 1
ATOM 705 C CA . SER A 1 92 ? -15.738 7.966 15.753 1.00 81.00 92 SER A CA 1
ATOM 706 C C . SER A 1 92 ? -14.537 8.484 16.535 1.00 81.00 92 SER A C 1
ATOM 708 O O . SER A 1 92 ? -14.669 9.265 17.478 1.00 81.00 92 SER A O 1
ATOM 710 N N . ILE A 1 93 ? -13.350 8.040 16.124 1.00 84.50 93 ILE A N 1
ATOM 711 C CA . ILE A 1 93 ? -12.074 8.557 16.613 1.00 84.50 93 ILE A CA 1
ATOM 712 C C . ILE A 1 93 ? -11.267 8.985 15.394 1.00 84.50 93 ILE A C 1
ATOM 714 O O . ILE A 1 93 ? -10.947 8.166 14.534 1.00 84.50 93 ILE A O 1
ATOM 718 N N . TYR A 1 94 ? -10.959 10.273 15.321 1.00 81.94 94 TYR A N 1
ATOM 719 C CA . TYR A 1 94 ? -10.055 10.838 14.337 1.00 81.94 94 TYR A CA 1
ATOM 720 C C . TYR A 1 94 ? -8.644 10.858 14.919 1.00 81.94 94 TYR A C 1
ATOM 722 O O . TYR A 1 94 ? -8.421 11.441 15.980 1.00 81.94 94 TYR A O 1
ATOM 730 N N . PHE A 1 95 ? -7.694 10.240 14.220 1.00 80.00 95 PHE A N 1
ATOM 731 C CA . PHE A 1 95 ? -6.279 10.293 14.572 1.00 80.00 95 PHE A CA 1
ATOM 732 C C . PHE A 1 95 ? -5.566 11.294 13.659 1.00 80.00 95 PHE A C 1
ATOM 734 O O . PHE A 1 95 ? -5.764 11.237 12.443 1.00 80.00 95 PHE A O 1
ATOM 741 N N . PRO A 1 96 ? -4.725 12.187 14.208 1.00 74.81 96 PRO A N 1
ATOM 742 C CA . PRO A 1 96 ? -3.960 13.119 13.402 1.00 74.81 96 PRO A CA 1
ATOM 743 C C . PRO A 1 96 ? -3.004 12.341 12.503 1.00 74.81 96 PRO A C 1
ATOM 745 O O . PRO A 1 96 ? -2.422 11.329 12.913 1.00 74.81 96 PRO A O 1
ATOM 748 N N . HIS A 1 97 ? -2.834 12.822 11.274 1.00 64.75 97 HIS A N 1
ATOM 749 C CA . HIS A 1 97 ? -1.823 12.275 10.385 1.00 64.75 97 HIS A CA 1
ATOM 750 C C . HIS A 1 97 ? -0.454 12.605 10.983 1.00 64.75 97 HIS A C 1
ATOM 752 O O . HIS A 1 97 ? -0.086 13.770 11.110 1.00 64.75 97 HIS A O 1
ATOM 758 N N . LYS A 1 98 ? 0.274 11.583 11.437 1.00 59.03 98 LYS A N 1
ATOM 759 C CA . LYS A 1 98 ? 1.663 11.760 11.853 1.00 59.03 98 LYS A CA 1
ATOM 760 C C . LYS A 1 98 ? 2.517 11.754 10.593 1.00 59.03 98 LYS A C 1
ATOM 762 O O . LYS A 1 98 ? 2.657 10.706 9.962 1.00 59.03 98 LYS A O 1
ATOM 767 N N . ASP A 1 99 ? 3.097 12.901 10.256 1.00 45.53 99 ASP A N 1
ATOM 768 C CA . ASP A 1 99 ? 4.186 12.960 9.286 1.00 45.53 99 ASP A CA 1
ATOM 769 C C . ASP A 1 99 ? 5.324 12.077 9.808 1.00 45.53 99 ASP A C 1
ATOM 771 O O . ASP A 1 99 ? 5.883 12.312 10.880 1.00 45.53 99 ASP A O 1
ATOM 775 N N . GLY A 1 100 ? 5.585 10.981 9.098 1.00 47.84 100 GLY A N 1
ATOM 776 C CA . GLY A 1 100 ? 6.443 9.899 9.579 1.00 47.84 100 GLY A CA 1
ATOM 777 C C . GLY A 1 100 ? 5.703 8.598 9.886 1.00 47.84 100 GLY A C 1
ATOM 778 O O . GLY A 1 100 ? 6.096 7.868 10.798 1.00 47.84 100 GLY A O 1
ATOM 779 N N . LEU A 1 101 ? 4.660 8.258 9.119 1.00 46.03 101 LEU A N 1
ATOM 780 C CA . LEU A 1 101 ? 4.268 6.859 8.969 1.00 46.03 101 LEU A CA 1
ATOM 781 C C . LEU A 1 101 ? 5.512 6.080 8.542 1.00 46.0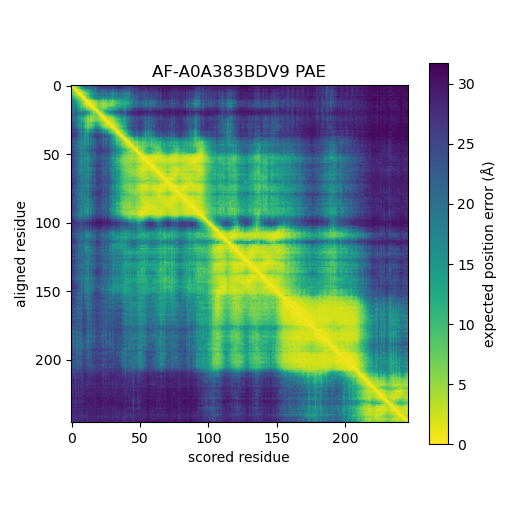3 101 LEU A C 1
ATOM 783 O O . LEU A 1 101 ? 5.990 6.200 7.412 1.00 46.03 101 LEU A O 1
ATOM 787 N N . THR A 1 102 ? 6.053 5.282 9.464 1.00 45.75 102 THR A N 1
ATOM 788 C CA . THR A 1 102 ? 6.939 4.199 9.060 1.00 45.75 102 THR A CA 1
ATOM 789 C C . THR A 1 102 ? 6.145 3.389 8.053 1.00 45.75 102 THR A C 1
ATOM 791 O O . THR A 1 102 ? 5.054 2.898 8.342 1.00 45.75 102 THR A O 1
ATOM 794 N N . THR A 1 103 ? 6.678 3.285 6.844 1.00 49.94 103 THR A N 1
ATOM 795 C CA . THR A 1 103 ? 6.212 2.408 5.774 1.00 49.94 103 THR A CA 1
ATOM 796 C C . THR A 1 103 ? 6.438 0.947 6.171 1.00 49.94 103 THR A C 1
ATOM 798 O O . THR A 1 103 ? 7.007 0.161 5.420 1.00 49.94 103 THR A O 1
ATOM 801 N N . LYS A 1 104 ? 6.024 0.557 7.383 1.00 54.88 104 LYS A N 1
ATOM 802 C CA . LYS A 1 104 ? 5.900 -0.837 7.772 1.00 54.88 104 LYS A CA 1
ATOM 803 C C . LYS A 1 104 ? 4.773 -1.401 6.921 1.00 54.88 104 LYS A C 1
ATOM 805 O O . LYS A 1 104 ? 3.591 -1.282 7.237 1.00 54.88 104 LYS A O 1
ATOM 810 N N . THR A 1 105 ? 5.163 -1.951 5.783 1.00 62.62 105 THR A N 1
ATOM 811 C CA . THR A 1 105 ? 4.295 -2.693 4.886 1.00 62.62 105 THR A CA 1
ATOM 812 C C . THR A 1 105 ? 3.692 -3.851 5.670 1.00 62.62 105 THR A C 1
ATOM 814 O O . THR A 1 105 ? 4.407 -4.664 6.252 1.00 62.62 105 THR A O 1
ATOM 817 N N . ALA A 1 106 ? 2.363 -3.882 5.734 1.00 69.94 106 ALA A N 1
ATOM 818 C CA . ALA A 1 106 ? 1.638 -5.003 6.304 1.00 69.94 106 ALA A CA 1
ATOM 819 C C . ALA A 1 106 ? 1.643 -6.166 5.304 1.00 69.94 106 ALA A C 1
ATOM 821 O O . ALA A 1 106 ? 1.241 -5.989 4.150 1.00 69.94 106 ALA A O 1
ATOM 822 N N . SER A 1 107 ? 2.073 -7.351 5.730 1.00 79.81 107 SER A N 1
ATOM 823 C CA . SER A 1 107 ? 2.038 -8.558 4.902 1.00 79.81 107 SER A CA 1
ATOM 824 C C . SER A 1 107 ? 0.631 -9.136 4.755 1.00 79.81 107 SER A C 1
ATOM 826 O O . SER A 1 107 ? 0.322 -9.720 3.712 1.00 79.81 107 SER A O 1
ATOM 828 N N . GLU A 1 108 ? -0.245 -8.939 5.744 1.00 83.69 108 GLU A N 1
ATOM 829 C CA . GLU A 1 108 ? -1.601 -9.482 5.765 1.00 83.69 108 GLU A CA 1
ATOM 830 C C . GLU A 1 108 ? -2.680 -8.393 5.714 1.00 83.69 108 GLU A C 1
ATOM 832 O O . GLU A 1 108 ? -2.544 -7.282 6.235 1.00 83.69 108 GLU A O 1
ATOM 837 N N . ARG A 1 109 ? -3.826 -8.760 5.132 1.00 86.38 109 ARG A N 1
ATOM 838 C CA . ARG A 1 109 ? -5.074 -7.996 5.196 1.00 86.38 109 ARG A CA 1
ATOM 839 C C . ARG A 1 109 ? -6.207 -8.900 5.665 1.00 86.38 109 ARG A C 1
ATOM 841 O O . ARG A 1 109 ? -6.467 -9.948 5.072 1.00 86.38 109 ARG A O 1
ATOM 848 N N . ILE A 1 110 ? -6.890 -8.477 6.722 1.00 85.94 110 ILE A N 1
ATOM 849 C CA . ILE A 1 110 ? -8.053 -9.146 7.306 1.00 85.94 110 ILE A CA 1
ATOM 850 C C . ILE A 1 110 ? -9.306 -8.345 6.973 1.00 85.94 110 ILE A C 1
ATOM 852 O O . ILE A 1 110 ? -9.337 -7.136 7.165 1.00 85.94 110 ILE A O 1
ATOM 856 N N . TRP A 1 111 ? -10.356 -9.015 6.510 1.00 83.19 111 TRP A N 1
ATOM 857 C CA . TRP A 1 111 ? -11.704 -8.459 6.418 1.00 83.19 111 TRP A CA 1
ATOM 858 C C . TRP A 1 111 ? -12.542 -9.018 7.553 1.00 83.19 111 TRP A C 1
ATOM 860 O O . TRP A 1 111 ? -12.611 -10.239 7.725 1.00 83.19 111 TRP A O 1
ATOM 870 N N . LEU A 1 112 ? -13.187 -8.129 8.298 1.00 84.25 112 LEU A N 1
ATOM 871 C CA . LEU A 1 112 ? -14.042 -8.500 9.412 1.00 84.25 112 LEU A CA 1
ATOM 872 C C . LEU A 1 112 ? -15.486 -8.744 8.939 1.00 84.25 112 LEU A C 1
ATOM 874 O O . LEU A 1 112 ? -15.919 -8.259 7.891 1.00 84.25 112 LEU A O 1
ATOM 878 N 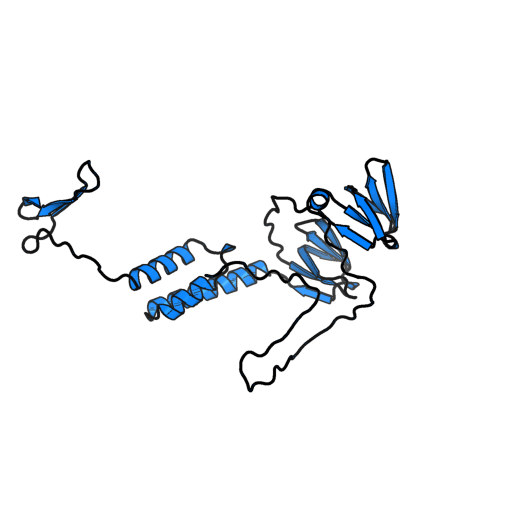N . THR A 1 113 ? -16.228 -9.554 9.687 1.00 77.38 113 THR A N 1
ATOM 879 C CA . THR A 1 113 ? -17.664 -9.796 9.482 1.00 77.38 113 THR A CA 1
ATOM 880 C C . THR A 1 113 ? -18.500 -8.594 9.933 1.00 77.38 113 THR A C 1
ATOM 882 O O . THR A 1 113 ? -18.028 -7.786 10.726 1.00 77.38 113 THR A O 1
ATOM 885 N N . GLY A 1 114 ? -19.753 -8.486 9.474 1.00 69.88 114 GLY A N 1
ATOM 886 C CA . GLY A 1 114 ? -20.705 -7.489 9.996 1.00 69.88 114 GLY A CA 1
ATOM 887 C C . GLY A 1 114 ? -20.326 -6.036 9.701 1.00 69.88 114 GLY A C 1
ATOM 888 O O . GLY A 1 114 ? -20.401 -5.192 10.583 1.00 69.88 114 GLY A O 1
ATOM 889 N N . SER A 1 115 ? -19.842 -5.752 8.488 1.00 60.28 115 SER A N 1
ATOM 890 C CA . SER A 1 115 ? -19.471 -4.396 8.043 1.00 60.28 115 SER A CA 1
ATOM 891 C C . SER A 1 115 ? -18.392 -3.695 8.886 1.00 60.28 115 SER A C 1
ATOM 893 O O . SER A 1 115 ? -18.142 -2.512 8.689 1.00 60.28 115 SER A O 1
ATOM 895 N N . SER A 1 116 ? -17.664 -4.414 9.750 1.00 68.75 116 SER A N 1
ATOM 896 C CA . SER A 1 116 ? -16.607 -3.853 10.611 1.00 68.75 116 SER A CA 1
ATOM 897 C C . SER A 1 116 ? -15.299 -3.498 9.872 1.00 68.75 116 SER A C 1
ATOM 899 O O . SER A 1 116 ? -14.259 -3.308 10.496 1.00 68.75 116 SER A O 1
ATOM 901 N N . GLY A 1 117 ? -15.333 -3.420 8.539 1.00 77.25 117 GLY A N 1
ATOM 902 C CA . GLY A 1 117 ? -14.213 -2.982 7.707 1.00 77.25 117 GLY A CA 1
ATOM 903 C C . GLY A 1 117 ? -13.106 -4.021 7.493 1.00 77.25 117 GLY A C 1
ATOM 904 O O . GLY A 1 117 ? -13.303 -5.237 7.596 1.00 77.25 117 GLY A O 1
ATOM 905 N N . ASN A 1 118 ? -11.927 -3.523 7.120 1.00 80.44 118 ASN A N 1
ATOM 906 C CA . ASN A 1 118 ? -10.718 -4.309 6.911 1.00 80.44 118 ASN A CA 1
ATOM 907 C C . ASN A 1 118 ? -9.533 -3.733 7.698 1.00 80.44 118 ASN A C 1
ATOM 909 O O . ASN A 1 118 ? -9.464 -2.542 7.982 1.00 80.44 118 ASN A O 1
ATOM 913 N N . LEU A 1 119 ? -8.592 -4.604 8.056 1.00 81.12 119 LEU A N 1
ATOM 914 C CA . LEU A 1 119 ? -7.398 -4.264 8.817 1.00 81.12 119 LEU A CA 1
ATOM 915 C C . LEU A 1 119 ? -6.156 -4.777 8.092 1.00 81.12 119 LEU A C 1
ATOM 917 O O . LEU A 1 119 ? -6.139 -5.900 7.589 1.00 81.12 119 LEU A O 1
ATOM 921 N N . ALA A 1 120 ? -5.108 -3.962 8.060 1.00 84.31 120 ALA A N 1
ATOM 922 C CA . ALA A 1 120 ? -3.779 -4.370 7.622 1.00 84.31 120 ALA A CA 1
ATOM 923 C C . ALA A 1 120 ? -2.945 -4.759 8.853 1.00 84.31 120 ALA A C 1
ATOM 925 O O . ALA A 1 120 ? -2.948 -4.026 9.837 1.00 84.31 120 ALA A O 1
ATOM 926 N N . LEU A 1 121 ? -2.268 -5.904 8.848 1.00 87.12 121 LEU A N 1
ATOM 927 C CA . LEU A 1 121 ? -1.439 -6.341 9.976 1.00 87.12 121 LEU A CA 1
ATOM 928 C C . LEU A 1 121 ? -0.294 -7.243 9.511 1.00 87.12 121 LEU A C 1
ATOM 930 O O . LEU A 1 121 ? -0.370 -7.842 8.446 1.00 87.12 121 LEU A O 1
ATOM 934 N N . ASN A 1 122 ? 0.740 -7.347 10.338 1.00 87.31 122 ASN A N 1
ATOM 935 C CA . ASN A 1 122 ? 1.770 -8.373 10.263 1.00 87.31 122 ASN A CA 1
ATOM 936 C C . ASN A 1 122 ? 1.404 -9.479 11.249 1.00 87.31 122 ASN A C 1
ATOM 938 O O . ASN A 1 122 ? 1.517 -9.312 12.466 1.00 87.31 122 ASN A O 1
ATOM 942 N N . LEU A 1 123 ? 0.889 -10.584 10.729 1.00 87.75 123 LEU A N 1
ATOM 943 C CA . LEU A 1 123 ? 0.383 -11.695 11.518 1.00 87.75 123 LEU A CA 1
ATOM 944 C C . LEU A 1 123 ? 1.545 -12.493 12.122 1.00 87.75 123 LEU A C 1
ATOM 946 O O . LEU A 1 123 ? 2.408 -12.997 11.409 1.00 87.75 123 LEU A O 1
ATOM 950 N N . THR A 1 124 ? 1.550 -12.649 13.445 1.00 88.44 124 THR A N 1
ATOM 951 C CA . THR A 1 124 ? 2.579 -13.419 14.161 1.00 88.44 124 THR A CA 1
ATOM 952 C C . THR A 1 124 ? 2.128 -14.844 14.453 1.00 88.44 124 THR A C 1
ATOM 954 O O . THR A 1 124 ? 2.927 -15.776 14.371 1.00 88.44 124 THR A O 1
ATOM 957 N N . ALA A 1 125 ? 0.850 -15.045 14.785 1.00 88.69 125 ALA A N 1
ATOM 958 C CA . ALA A 1 125 ? 0.301 -16.371 15.052 1.00 88.69 125 ALA A CA 1
ATOM 959 C C . ALA A 1 125 ? -1.224 -16.415 14.903 1.00 88.69 125 ALA A C 1
ATOM 961 O O . ALA A 1 125 ? -1.922 -15.464 15.244 1.00 88.69 125 ALA A O 1
ATOM 962 N N . ILE A 1 126 ? -1.748 -17.575 14.498 1.00 90.31 126 ILE A N 1
ATOM 963 C CA . ILE A 1 126 ? -3.163 -17.933 14.667 1.00 90.31 126 ILE A CA 1
ATOM 964 C C . ILE A 1 126 ? -3.215 -19.174 15.550 1.00 90.31 126 ILE A C 1
ATOM 966 O O . ILE A 1 126 ? -2.750 -20.241 15.149 1.00 90.31 126 ILE A O 1
ATOM 970 N N . ARG A 1 127 ? -3.735 -19.034 16.772 1.00 91.38 127 ARG A N 1
ATOM 971 C CA . ARG A 1 127 ? -3.879 -20.135 17.738 1.00 91.38 127 ARG A CA 1
ATOM 972 C C . ARG A 1 127 ? -5.137 -19.933 18.573 1.00 91.38 127 ARG A C 1
ATOM 974 O O . ARG A 1 127 ? -5.515 -18.802 18.853 1.00 91.38 127 ARG A O 1
ATOM 981 N N . ASN A 1 128 ? -5.771 -21.029 18.987 1.00 89.81 128 ASN A N 1
ATOM 982 C CA . ASN A 1 128 ? -6.938 -21.015 19.882 1.00 89.81 128 ASN A CA 1
ATOM 983 C C . ASN A 1 128 ? -8.087 -20.105 19.400 1.00 89.81 128 ASN A C 1
ATOM 985 O O . ASN A 1 128 ? -8.717 -19.419 20.196 1.00 89.81 128 ASN A O 1
ATOM 989 N N . GLY A 1 129 ? -8.332 -20.046 18.086 1.00 90.25 129 GLY A N 1
ATOM 990 C CA . GLY A 1 129 ? -9.378 -19.186 17.520 1.00 90.25 129 GLY A CA 1
ATOM 991 C C . GLY A 1 129 ? -9.076 -17.682 17.577 1.00 90.25 129 GLY A C 1
ATOM 992 O O . GLY A 1 129 ? -9.979 -16.885 17.330 1.00 90.25 129 GLY A O 1
ATOM 993 N N . MET A 1 130 ? -7.830 -17.287 17.859 1.00 90.56 130 MET A N 1
ATOM 994 C CA . MET A 1 130 ? -7.375 -15.897 17.903 1.00 90.56 130 MET A CA 1
ATOM 995 C C . MET A 1 130 ? -6.211 -15.676 16.928 1.00 90.56 130 MET A C 1
ATOM 997 O O . MET A 1 130 ? -5.262 -16.462 16.883 1.00 90.56 130 MET A O 1
ATOM 1001 N 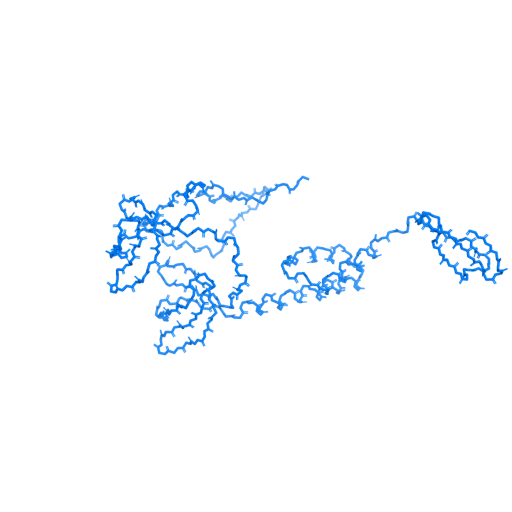N . ALA A 1 131 ? -6.284 -14.592 16.161 1.00 89.44 131 ALA A N 1
ATOM 1002 C CA . ALA A 1 131 ? -5.220 -14.073 15.316 1.00 89.44 131 ALA A CA 1
ATOM 1003 C C . ALA A 1 131 ? -4.472 -12.979 16.082 1.00 89.44 131 ALA A C 1
ATOM 1005 O O . ALA A 1 131 ? -5.089 -12.012 16.526 1.00 89.44 131 ALA A O 1
ATOM 1006 N N . LYS A 1 132 ? -3.158 -13.125 16.235 1.00 91.00 132 LYS A N 1
ATOM 1007 C CA . LYS A 1 132 ? -2.284 -12.121 16.847 1.00 91.00 132 LYS A CA 1
ATOM 1008 C C . LYS A 1 132 ? -1.377 -11.527 15.780 1.00 91.00 132 LYS A C 1
ATOM 1010 O O . LYS A 1 132 ? -0.866 -12.256 14.928 1.00 91.00 132 LYS A O 1
ATOM 1015 N N . GLY A 1 133 ? -1.163 -10.220 15.831 1.00 88.25 133 GLY A N 1
ATOM 1016 C CA . GLY A 1 133 ? -0.267 -9.534 14.907 1.00 88.25 133 GLY A CA 1
ATOM 1017 C C . GLY A 1 133 ? -0.003 -8.089 15.298 1.00 88.25 133 GLY A C 1
ATOM 1018 O O . GLY A 1 133 ? -0.587 -7.583 16.249 1.00 88.25 133 GLY A O 1
ATOM 1019 N N . GLU A 1 134 ? 0.873 -7.429 14.553 1.00 86.88 134 GLU A N 1
ATOM 1020 C CA . GLU A 1 134 ? 1.180 -6.006 14.705 1.00 86.88 134 GLU A CA 1
ATOM 1021 C C . GLU A 1 134 ? 0.535 -5.231 13.552 1.00 86.88 134 GLU A C 1
ATOM 1023 O O . GLU A 1 134 ? 0.847 -5.448 12.381 1.00 86.88 134 GLU A O 1
ATOM 1028 N N . ASN A 1 135 ? -0.385 -4.327 13.859 1.00 84.56 135 ASN A N 1
ATOM 1029 C CA . ASN A 1 135 ? -0.861 -3.332 12.917 1.00 84.56 135 ASN A CA 1
ATOM 1030 C C . ASN A 1 135 ? 0.158 -2.173 12.852 1.00 84.56 135 ASN A C 1
ATOM 1032 O O . ASN A 1 135 ? 0.534 -1.655 13.904 1.00 84.56 135 ASN A O 1
ATOM 1036 N N . PRO A 1 136 ? 0.565 -1.712 11.655 1.00 72.75 136 PRO A N 1
ATOM 1037 C CA . PRO A 1 136 ? 1.534 -0.619 11.510 1.00 72.75 136 PRO A CA 1
ATOM 1038 C C . PRO A 1 136 ? 1.159 0.688 12.226 1.00 72.75 136 PRO A C 1
ATOM 1040 O O . PRO A 1 136 ? 2.041 1.444 12.621 1.00 72.75 136 PRO A O 1
ATOM 1043 N N . ASN A 1 137 ? -0.139 0.943 12.408 1.00 69.25 137 ASN A N 1
ATOM 1044 C CA . ASN A 1 137 ? -0.669 2.172 12.996 1.00 69.25 137 ASN A CA 1
ATOM 1045 C C . ASN A 1 137 ? -1.067 1.998 14.469 1.00 69.25 137 ASN A C 1
ATOM 1047 O O . ASN A 1 137 ? -0.890 2.919 15.263 1.00 69.25 137 ASN A O 1
ATOM 1051 N N . PHE A 1 138 ? -1.615 0.835 14.834 1.00 70.62 138 PHE A N 1
ATOM 1052 C CA . PHE A 1 138 ? -2.183 0.576 16.164 1.00 70.62 138 PHE A CA 1
ATOM 1053 C C . PHE A 1 138 ? -1.277 -0.261 17.078 1.00 70.62 138 PHE A C 1
ATOM 1055 O O . PHE A 1 138 ? -1.561 -0.381 18.267 1.00 70.62 138 PHE A O 1
ATOM 1062 N N . GLY A 1 139 ? -0.192 -0.838 16.558 1.00 74.94 139 GLY A N 1
ATOM 1063 C CA . GLY A 1 139 ? 0.668 -1.746 17.314 1.00 74.94 139 GLY A CA 1
ATOM 1064 C C . GLY A 1 139 ? 0.068 -3.148 17.433 1.00 74.94 139 GLY A C 1
ATOM 1065 O O . GLY A 1 139 ? -0.575 -3.634 16.507 1.00 74.94 139 GLY A O 1
ATOM 1066 N N . MET A 1 140 ? 0.307 -3.839 18.546 1.00 81.25 140 MET A N 1
ATOM 1067 C CA . MET A 1 140 ? -0.126 -5.232 18.721 1.00 81.25 140 MET A CA 1
ATOM 1068 C C . MET A 1 140 ? -1.653 -5.344 18.828 1.00 81.25 140 MET A C 1
ATOM 1070 O O . MET A 1 140 ? -2.279 -4.657 19.630 1.00 81.25 140 MET A O 1
ATOM 1074 N N . VAL A 1 141 ? -2.247 -6.243 18.044 1.00 86.25 141 VAL A N 1
ATOM 1075 C CA . VAL A 1 141 ? -3.692 -6.485 17.980 1.00 86.25 141 VAL A CA 1
ATOM 1076 C C . VAL A 1 141 ? -3.978 -7.981 18.099 1.00 86.25 141 VAL A C 1
ATOM 1078 O O . VAL A 1 141 ? -3.292 -8.816 17.501 1.00 86.25 141 VAL A O 1
ATOM 1081 N N . GLU A 1 142 ? -5.035 -8.314 18.841 1.00 89.00 142 GLU A N 1
ATOM 1082 C CA . GLU A 1 142 ? -5.613 -9.656 18.900 1.00 89.00 142 GLU A CA 1
ATOM 1083 C C . GLU A 1 142 ? -7.042 -9.643 18.344 1.00 89.00 142 GLU A C 1
ATOM 1085 O O . GLU A 1 142 ? -7.887 -8.861 18.777 1.00 89.00 142 GLU A O 1
ATOM 1090 N N . ILE A 1 143 ? -7.321 -10.510 17.370 1.00 88.00 143 ILE A N 1
ATOM 1091 C CA . ILE A 1 143 ? -8.599 -10.569 16.651 1.00 88.00 143 ILE A CA 1
ATOM 1092 C C . ILE A 1 143 ? -9.164 -11.981 16.759 1.00 88.00 143 ILE A C 1
ATOM 1094 O O . ILE A 1 143 ? -8.492 -12.953 16.423 1.00 88.00 143 ILE A O 1
ATOM 1098 N N . SER A 1 144 ? -10.422 -12.117 17.178 1.00 88.50 144 SER A N 1
ATOM 1099 C CA . SER A 1 144 ? -11.093 -13.420 17.152 1.00 88.50 144 SER A CA 1
ATOM 1100 C C . SER A 1 144 ? -11.364 -13.870 15.718 1.00 88.50 144 SER A C 1
ATOM 1102 O O . SER A 1 144 ? -11.980 -13.140 14.943 1.00 88.50 144 SER A O 1
ATOM 1104 N N . MET A 1 145 ? -10.982 -15.105 15.387 1.00 88.19 145 MET A N 1
ATOM 1105 C CA . MET A 1 145 ? -11.224 -15.717 14.075 1.00 88.19 145 MET A CA 1
ATOM 1106 C C . MET A 1 145 ? -12.715 -15.847 13.750 1.00 88.19 145 MET A C 1
ATOM 1108 O O . MET A 1 145 ? -13.078 -15.855 12.580 1.00 88.19 145 MET A O 1
ATOM 1112 N N . SER A 1 146 ? -13.585 -15.874 14.766 1.00 87.50 146 SER A N 1
ATOM 1113 C CA . SER A 1 146 ? -15.045 -15.836 14.584 1.00 87.50 146 SER A CA 1
ATOM 1114 C C . SER A 1 146 ? -15.532 -14.567 13.875 1.00 87.50 146 SER A C 1
ATOM 1116 O O . SER A 1 146 ? -16.560 -14.591 13.205 1.00 87.50 146 SER A O 1
ATOM 1118 N N . ARG A 1 147 ? -14.776 -13.466 13.992 1.00 85.25 147 ARG A N 1
ATOM 1119 C CA . ARG A 1 147 ? -15.067 -12.177 13.356 1.00 85.25 147 ARG A CA 1
ATOM 1120 C C . ARG A 1 147 ? -14.344 -11.992 12.026 1.00 85.25 147 ARG A C 1
ATOM 1122 O O . ARG A 1 147 ? -14.471 -10.936 11.417 1.00 85.25 147 ARG A O 1
ATOM 1129 N N . VAL A 1 148 ? -13.562 -12.972 11.569 1.00 86.94 148 VAL A N 1
ATOM 1130 C CA . VAL A 1 148 ? -12.776 -12.875 10.333 1.00 86.94 148 VAL A CA 1
ATOM 1131 C C . VAL A 1 148 ? -13.566 -13.481 9.176 1.00 86.94 148 VAL A C 1
ATOM 1133 O O . VAL A 1 148 ? -13.802 -14.683 9.131 1.00 86.94 148 VAL A O 1
ATOM 1136 N N . ARG A 1 149 ? -13.938 -12.648 8.199 1.00 86.12 149 ARG A N 1
ATOM 1137 C CA . ARG A 1 149 ? -14.593 -13.081 6.955 1.00 86.12 149 ARG A CA 1
ATOM 1138 C C . ARG A 1 149 ? -13.585 -13.619 5.944 1.00 86.12 149 ARG A C 1
ATOM 1140 O O . ARG A 1 149 ? -13.852 -14.598 5.254 1.00 86.12 149 ARG A O 1
ATOM 1147 N N . ARG A 1 150 ? -12.455 -12.928 5.792 1.00 84.94 150 ARG A N 1
ATOM 1148 C CA . ARG A 1 150 ? -11.405 -13.270 4.826 1.00 84.94 150 ARG A CA 1
ATOM 1149 C C . ARG A 1 150 ? -10.054 -12.832 5.368 1.00 84.94 150 ARG A C 1
ATOM 1151 O O . ARG A 1 150 ? -9.937 -11.736 5.904 1.00 84.94 150 ARG A O 1
ATOM 1158 N N . LEU A 1 151 ? -9.040 -13.661 5.161 1.00 86.62 151 LEU A N 1
ATOM 1159 C CA . LEU A 1 151 ? -7.643 -13.351 5.438 1.00 86.62 151 LEU A CA 1
ATOM 1160 C C . LEU A 1 151 ? -6.858 -13.502 4.130 1.00 86.62 151 LEU A C 1
ATOM 1162 O O . LEU A 1 151 ? -6.928 -14.547 3.485 1.00 86.62 151 LEU A O 1
ATOM 1166 N N . ALA A 1 152 ? -6.153 -12.452 3.720 1.00 84.69 152 ALA A N 1
ATOM 1167 C CA . ALA A 1 152 ? -5.166 -12.507 2.649 1.00 84.69 152 ALA A CA 1
ATOM 1168 C C . ALA A 1 152 ? -3.777 -12.334 3.263 1.00 84.69 152 ALA A C 1
ATOM 1170 O O . ALA A 1 152 ? -3.546 -11.366 3.984 1.00 84.69 152 ALA A O 1
ATOM 1171 N N . CYS A 1 153 ? -2.875 -13.265 2.970 1.00 84.00 153 CYS A N 1
ATOM 1172 C CA . CYS A 1 153 ? -1.508 -13.275 3.483 1.00 84.00 153 CYS A CA 1
ATOM 1173 C C . CYS A 1 153 ? -0.496 -13.034 2.372 1.00 84.00 153 CYS A C 1
ATOM 1175 O O . CYS A 1 153 ? -0.817 -13.211 1.194 1.00 84.00 153 CYS A O 1
ATOM 1177 N N . ASN A 1 154 ? 0.734 -12.688 2.762 1.00 81.75 154 ASN A N 1
ATOM 1178 C CA . ASN A 1 154 ? 1.864 -12.519 1.845 1.00 81.75 154 ASN A CA 1
ATOM 1179 C C . ASN A 1 154 ? 1.587 -11.512 0.717 1.00 81.75 154 ASN A C 1
ATOM 1181 O O . ASN A 1 154 ? 2.070 -11.667 -0.405 1.00 81.75 154 ASN A O 1
ATOM 1185 N N . ILE A 1 155 ? 0.805 -10.471 1.002 1.00 80.88 155 ILE A N 1
ATOM 1186 C CA . ILE A 1 155 ? 0.383 -9.476 0.009 1.00 80.88 155 ILE A CA 1
ATOM 1187 C C . ILE A 1 155 ? 1.606 -8.779 -0.583 1.00 80.88 155 ILE A C 1
ATOM 1189 O O . ILE A 1 155 ? 1.708 -8.648 -1.798 1.00 80.88 155 ILE A O 1
ATOM 1193 N N . HIS A 1 156 ? 2.581 -8.439 0.261 1.00 77.56 156 HIS A N 1
ATOM 1194 C CA . HIS A 1 156 ? 3.831 -7.836 -0.187 1.00 77.56 156 HIS A CA 1
ATOM 1195 C C . HIS A 1 156 ? 4.630 -8.755 -1.127 1.00 77.56 156 HIS A C 1
ATOM 1197 O O . HIS A 1 156 ? 5.161 -8.302 -2.138 1.00 77.56 156 HIS A O 1
ATOM 1203 N N . LEU A 1 157 ? 4.697 -10.061 -0.834 1.00 82.06 157 LEU A N 1
ATOM 1204 C CA . LEU A 1 157 ? 5.368 -11.023 -1.715 1.00 82.06 157 LEU A CA 1
ATOM 1205 C C . LEU A 1 157 ? 4.661 -11.096 -3.073 1.00 82.06 157 LEU A C 1
ATOM 1207 O O . LEU A 1 157 ? 5.314 -11.035 -4.111 1.00 82.06 157 LEU A O 1
ATOM 1211 N N . LEU A 1 158 ? 3.328 -11.154 -3.063 1.00 81.94 158 LEU A N 1
ATOM 1212 C CA . LEU A 1 158 ? 2.520 -11.169 -4.279 1.00 81.94 158 LEU A CA 1
ATOM 1213 C C . LEU A 1 158 ? 2.713 -9.892 -5.115 1.00 81.94 158 LEU A C 1
ATOM 1215 O O . LEU A 1 158 ? 2.786 -9.955 -6.342 1.00 81.94 158 LEU A O 1
ATOM 1219 N N . GLU A 1 159 ? 2.781 -8.727 -4.472 1.00 83.50 159 GLU A N 1
ATOM 1220 C CA . GLU A 1 159 ? 3.053 -7.448 -5.137 1.00 83.50 159 GLU A CA 1
ATOM 1221 C C . GLU A 1 159 ? 4.448 -7.424 -5.766 1.00 83.50 159 GLU A C 1
ATOM 1223 O O . GLU A 1 159 ? 4.594 -7.033 -6.928 1.00 83.50 159 GLU A O 1
ATOM 1228 N N . LEU A 1 160 ? 5.452 -7.920 -5.043 1.00 85.38 160 LEU A N 1
ATOM 1229 C CA . LEU A 1 160 ? 6.824 -8.015 -5.524 1.00 85.38 160 LEU A CA 1
ATOM 1230 C C . LEU A 1 160 ? 6.949 -8.982 -6.709 1.00 85.38 160 LEU A C 1
ATOM 1232 O O . LEU A 1 160 ? 7.597 -8.658 -7.705 1.00 85.38 160 LEU A O 1
ATOM 1236 N N . GLU A 1 161 ? 6.293 -10.140 -6.662 1.00 87.31 161 GLU A N 1
ATOM 1237 C CA . GLU A 1 161 ? 6.266 -11.088 -7.780 1.00 87.31 161 GLU A CA 1
ATOM 1238 C C . GLU A 1 161 ? 5.619 -10.486 -9.029 1.00 87.31 161 GLU A C 1
ATOM 1240 O O . GLU A 1 161 ? 6.174 -10.597 -10.128 1.00 87.31 161 GLU A O 1
ATOM 1245 N N . LYS A 1 162 ? 4.480 -9.801 -8.866 1.00 87.94 162 LYS A N 1
ATOM 1246 C CA . LYS A 1 162 ? 3.805 -9.086 -9.959 1.00 87.94 162 LYS A CA 1
ATOM 1247 C C . LYS A 1 162 ? 4.705 -8.012 -10.558 1.00 87.94 162 LYS A C 1
ATOM 1249 O O . LYS A 1 162 ? 4.816 -7.924 -11.781 1.00 87.94 162 LYS A O 1
ATOM 1254 N N . TYR A 1 163 ? 5.381 -7.236 -9.717 1.00 89.56 163 TYR A N 1
ATOM 1255 C CA . TYR A 1 163 ? 6.328 -6.219 -10.159 1.00 89.56 163 TYR A CA 1
ATOM 1256 C C . TYR A 1 163 ? 7.497 -6.825 -10.947 1.00 89.56 163 TYR A C 1
ATOM 1258 O O . TYR A 1 163 ? 7.786 -6.400 -12.066 1.00 89.56 163 TYR A O 1
ATOM 1266 N N . LEU A 1 164 ? 8.128 -7.883 -10.431 1.00 91.00 164 LEU A N 1
ATOM 1267 C CA . LEU A 1 164 ? 9.206 -8.574 -11.140 1.00 91.00 164 LEU A CA 1
ATOM 1268 C C . LEU A 1 164 ? 8.724 -9.198 -12.458 1.00 91.00 164 LEU A C 1
ATOM 1270 O O . LEU A 1 164 ? 9.464 -9.204 -13.443 1.00 91.00 164 LEU A O 1
ATOM 1274 N N . ALA A 1 165 ? 7.493 -9.710 -12.513 1.00 92.38 165 ALA A N 1
ATOM 1275 C CA . ALA A 1 165 ? 6.891 -10.199 -13.750 1.00 92.38 165 ALA A CA 1
ATOM 1276 C C . ALA A 1 165 ? 6.714 -9.072 -14.783 1.00 92.38 165 ALA A C 1
ATOM 1278 O O . ALA A 1 165 ? 7.080 -9.261 -15.944 1.00 92.38 165 ALA A O 1
ATOM 1279 N N . GLN A 1 166 ? 6.251 -7.888 -14.369 1.00 93.19 166 GLN A N 1
ATOM 1280 C CA . GLN A 1 166 ? 6.164 -6.710 -15.241 1.00 93.19 166 GLN A CA 1
ATOM 1281 C C . GLN A 1 166 ? 7.538 -6.307 -15.793 1.00 93.19 166 GLN A C 1
ATOM 1283 O O . GLN A 1 166 ? 7.666 -6.084 -16.995 1.00 93.19 166 GLN A O 1
ATOM 1288 N N . LEU A 1 167 ? 8.590 -6.298 -14.967 1.00 93.31 167 LEU A N 1
ATOM 1289 C CA . LEU A 1 167 ? 9.948 -5.999 -15.440 1.00 93.31 167 LEU A CA 1
ATOM 1290 C C . LEU A 1 167 ? 10.457 -7.026 -16.461 1.00 93.31 167 LEU A C 1
ATOM 1292 O O . LEU A 1 167 ? 11.104 -6.656 -17.441 1.00 93.31 167 LEU A O 1
ATOM 1296 N N . ARG A 1 168 ? 10.145 -8.315 -16.275 1.00 94.88 168 ARG A N 1
ATOM 1297 C CA . ARG A 1 168 ? 10.481 -9.360 -17.259 1.00 94.88 168 ARG A CA 1
ATOM 1298 C C . ARG A 1 168 ? 9.752 -9.143 -18.585 1.00 94.88 168 ARG A C 1
ATOM 1300 O O . ARG A 1 168 ? 10.356 -9.342 -19.635 1.00 94.88 168 ARG 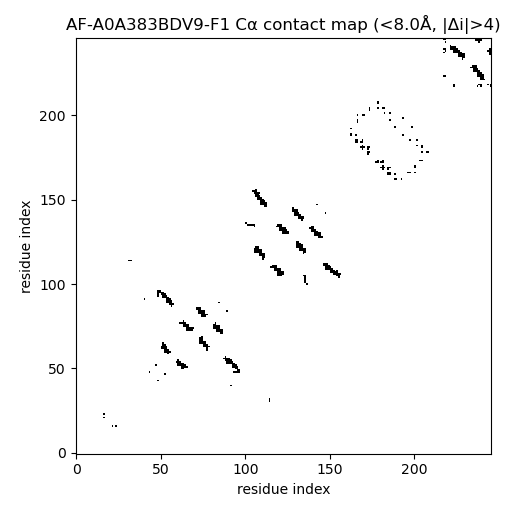A O 1
ATOM 1307 N N . LEU A 1 169 ? 8.487 -8.723 -18.550 1.00 94.69 169 LEU A N 1
ATOM 1308 C CA . LEU A 1 169 ? 7.727 -8.388 -19.757 1.00 94.69 169 LEU A CA 1
ATOM 1309 C C . LEU A 1 169 ? 8.305 -7.159 -20.467 1.00 94.69 169 LEU A C 1
ATOM 1311 O O . LEU A 1 169 ? 8.515 -7.216 -21.675 1.00 94.69 169 LEU A O 1
ATOM 1315 N N . ALA A 1 170 ? 8.644 -6.098 -19.727 1.00 93.56 170 ALA A N 1
ATOM 1316 C CA . ALA A 1 170 ? 9.301 -4.917 -20.289 1.00 93.56 170 ALA A CA 1
ATOM 1317 C C . ALA A 1 170 ? 10.634 -5.280 -20.960 1.00 93.56 170 ALA A C 1
ATOM 1319 O O . ALA A 1 170 ? 10.906 -4.854 -22.079 1.00 93.56 170 ALA A O 1
ATOM 1320 N N . ARG A 1 171 ? 11.442 -6.135 -20.319 1.00 94.06 171 ARG A N 1
ATOM 1321 C CA . ARG A 1 171 ? 12.689 -6.639 -20.902 1.00 94.06 171 ARG A CA 1
ATOM 1322 C C . ARG A 1 171 ? 12.454 -7.393 -22.215 1.00 94.06 171 ARG A C 1
ATOM 1324 O O . ARG A 1 171 ? 13.140 -7.109 -23.190 1.00 94.06 171 ARG A O 1
ATOM 1331 N N . ARG A 1 172 ? 11.481 -8.310 -22.261 1.00 95.25 172 ARG A N 1
ATOM 1332 C CA . ARG A 1 172 ? 11.133 -9.041 -23.495 1.00 95.25 172 ARG A CA 1
ATOM 1333 C C . ARG A 1 172 ? 10.657 -8.103 -24.605 1.00 95.25 172 ARG A C 1
ATOM 1335 O O . ARG A 1 172 ? 11.014 -8.306 -25.758 1.00 95.25 172 ARG A O 1
ATOM 1342 N N . ALA A 1 173 ? 9.884 -7.071 -24.265 1.00 93.31 173 ALA A N 1
ATOM 1343 C CA . ALA A 1 173 ? 9.447 -6.064 -25.229 1.00 93.31 173 ALA A CA 1
ATOM 1344 C C . ALA A 1 173 ? 10.637 -5.283 -25.818 1.00 93.31 173 ALA A C 1
ATOM 1346 O O . ALA A 1 173 ? 10.682 -5.071 -27.028 1.00 93.31 173 ALA A O 1
ATOM 1347 N N . LEU A 1 174 ? 11.635 -4.933 -24.995 1.00 91.75 174 LEU A N 1
ATOM 1348 C CA . LEU A 1 174 ? 12.877 -4.306 -25.463 1.00 91.75 174 LEU A CA 1
ATOM 1349 C C . LEU A 1 174 ? 13.708 -5.237 -26.353 1.00 91.75 174 LEU A C 1
ATOM 1351 O O . LEU A 1 174 ? 14.200 -4.799 -27.389 1.00 91.75 174 LEU A O 1
ATOM 1355 N N . GLU A 1 175 ? 13.833 -6.516 -25.987 1.00 92.12 175 GLU A N 1
ATOM 1356 C CA . GLU A 1 175 ? 14.509 -7.535 -26.809 1.00 92.12 175 GLU A CA 1
ATOM 1357 C C . GLU A 1 175 ? 13.814 -7.703 -28.175 1.00 92.12 175 GLU A C 1
ATOM 1359 O O . GLU A 1 175 ? 14.482 -7.825 -29.200 1.00 92.12 175 GLU A O 1
ATOM 1364 N N . ALA A 1 176 ? 12.482 -7.604 -28.212 1.00 92.62 176 ALA A N 1
ATOM 1365 C CA . ALA A 1 176 ? 11.678 -7.611 -29.436 1.00 92.62 176 ALA A CA 1
ATOM 1366 C C . ALA A 1 176 ? 11.626 -6.255 -30.175 1.00 92.62 176 ALA A C 1
ATOM 1368 O O . ALA A 1 176 ? 10.868 -6.115 -31.133 1.00 92.62 176 ALA A O 1
ATOM 1369 N N . ARG A 1 177 ? 12.397 -5.245 -29.738 1.00 88.38 177 ARG A N 1
ATOM 1370 C CA . ARG A 1 177 ? 12.399 -3.863 -30.266 1.00 88.38 177 ARG A CA 1
ATOM 1371 C C . ARG A 1 177 ? 11.033 -3.156 -30.248 1.00 88.38 177 ARG A C 1
ATOM 1373 O O . ARG A 1 177 ? 10.833 -2.176 -30.960 1.00 88.38 177 ARG A O 1
ATOM 1380 N N . ASN A 1 178 ? 10.105 -3.595 -29.402 1.00 90.94 178 ASN A N 1
ATOM 1381 C CA . ASN A 1 178 ? 8.819 -2.934 -29.204 1.00 90.94 178 ASN A CA 1
ATOM 1382 C C . ASN A 1 178 ? 8.924 -1.892 -28.075 1.00 90.94 178 ASN A C 1
ATOM 1384 O O . ASN A 1 178 ? 8.626 -2.169 -26.909 1.00 90.94 178 ASN A O 1
ATOM 1388 N N . LEU A 1 179 ? 9.387 -0.689 -28.432 1.00 89.94 179 LEU A N 1
ATOM 1389 C CA . LEU A 1 179 ? 9.646 0.400 -27.481 1.00 89.94 179 LEU A CA 1
ATOM 1390 C C . LEU A 1 179 ? 8.373 0.951 -26.837 1.00 89.94 179 LEU A C 1
ATOM 1392 O O . LEU A 1 179 ? 8.374 1.263 -25.648 1.00 89.94 179 LEU A O 1
ATOM 1396 N N . GLU A 1 180 ? 7.285 1.043 -27.600 1.00 90.44 180 GLU A N 1
ATOM 1397 C CA . GLU A 1 180 ? 6.007 1.548 -27.099 1.00 90.44 180 GLU A CA 1
ATOM 1398 C C . GLU A 1 180 ? 5.474 0.654 -25.973 1.00 90.44 180 GLU A C 1
ATOM 1400 O O . GLU A 1 180 ? 5.198 1.129 -24.869 1.00 90.44 180 GLU A O 1
ATOM 1405 N N . SER A 1 181 ? 5.426 -0.661 -26.212 1.00 90.88 181 SER A N 1
ATOM 1406 C CA . SER A 1 181 ? 4.987 -1.631 -25.209 1.00 90.88 181 SER 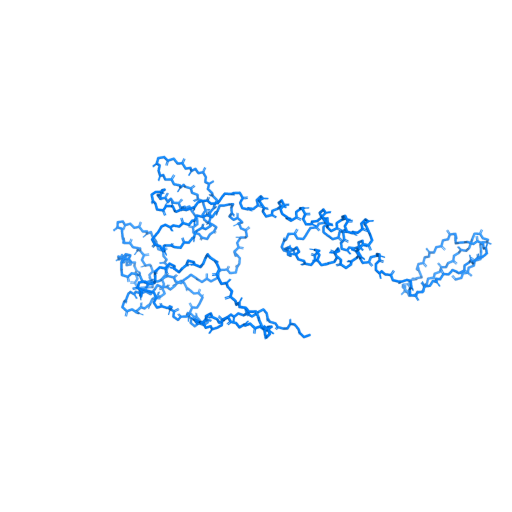A CA 1
ATOM 1407 C C . SER A 1 181 ? 5.901 -1.632 -23.980 1.00 90.88 181 SER A C 1
ATOM 1409 O O . SER A 1 181 ? 5.413 -1.625 -22.848 1.00 90.88 181 SER A O 1
ATOM 1411 N N . ALA A 1 182 ? 7.223 -1.572 -24.178 1.00 91.25 182 ALA A N 1
ATOM 1412 C CA . ALA A 1 182 ? 8.178 -1.513 -23.075 1.00 91.25 182 ALA A CA 1
ATOM 1413 C C . ALA A 1 182 ? 7.959 -0.278 -22.183 1.00 91.25 182 ALA A C 1
ATOM 1415 O O . ALA A 1 182 ? 7.895 -0.409 -20.958 1.00 91.25 182 ALA A O 1
ATOM 1416 N N . ASN A 1 183 ? 7.781 0.901 -22.784 1.00 90.44 183 ASN A N 1
ATOM 1417 C CA . ASN A 1 183 ? 7.551 2.147 -22.053 1.00 90.44 183 ASN A CA 1
ATOM 1418 C C . ASN A 1 183 ? 6.213 2.139 -21.306 1.00 90.44 183 ASN A C 1
ATOM 1420 O O . ASN A 1 183 ? 6.175 2.506 -20.130 1.00 90.44 183 ASN A O 1
ATOM 1424 N N . GLN A 1 184 ? 5.137 1.648 -21.930 1.00 92.94 184 GLN A N 1
ATOM 1425 C CA . GLN A 1 184 ? 3.838 1.506 -21.265 1.00 92.94 184 GLN A CA 1
ATOM 1426 C C . GLN A 1 184 ? 3.919 0.585 -20.039 1.00 92.94 184 GLN A C 1
ATOM 1428 O O . GLN A 1 184 ? 3.363 0.901 -18.985 1.00 92.94 184 GLN A O 1
ATOM 1433 N N . ILE A 1 185 ? 4.623 -0.549 -20.147 1.00 90.56 185 ILE A N 1
ATOM 1434 C CA . ILE A 1 185 ? 4.800 -1.479 -19.023 1.00 90.56 185 ILE A CA 1
ATOM 1435 C C . ILE A 1 185 ? 5.608 -0.812 -17.904 1.00 90.56 185 ILE A C 1
ATOM 1437 O O . ILE A 1 185 ? 5.199 -0.876 -16.745 1.00 90.56 185 ILE A O 1
ATOM 1441 N N . LEU A 1 186 ? 6.720 -0.143 -18.233 1.00 89.44 186 LEU A N 1
ATOM 1442 C CA . LEU A 1 186 ? 7.573 0.532 -17.249 1.00 89.44 186 LEU A CA 1
ATOM 1443 C C . LEU A 1 186 ? 6.838 1.660 -16.514 1.00 89.44 186 LEU A C 1
ATOM 1445 O O . LEU A 1 186 ? 7.007 1.788 -15.300 1.00 89.44 186 LEU A O 1
ATOM 1449 N N . GLN A 1 187 ? 5.996 2.432 -17.203 1.00 88.44 187 GLN A N 1
ATOM 1450 C CA . GLN A 1 187 ? 5.190 3.491 -16.586 1.00 88.44 187 GLN A CA 1
ATOM 1451 C C . GLN A 1 187 ? 4.121 2.937 -15.637 1.00 88.44 187 GLN A C 1
ATOM 1453 O O . GLN A 1 187 ? 3.929 3.492 -14.557 1.00 88.44 187 GLN A O 1
ATOM 1458 N N . LYS A 1 188 ? 3.486 1.810 -15.991 1.00 88.44 188 LYS A N 1
ATOM 1459 C CA . LYS A 1 188 ? 2.477 1.136 -15.154 1.00 88.44 188 LYS A CA 1
ATOM 1460 C C . LYS A 1 188 ? 3.046 0.505 -13.879 1.00 88.44 188 LYS A C 1
ATOM 1462 O O . LYS A 1 188 ? 2.276 0.152 -12.988 1.00 88.44 188 LYS A O 1
ATOM 1467 N N . THR A 1 189 ? 4.364 0.322 -13.779 1.00 86.31 189 THR A N 1
ATOM 1468 C CA . THR A 1 189 ? 4.976 -0.218 -12.555 1.0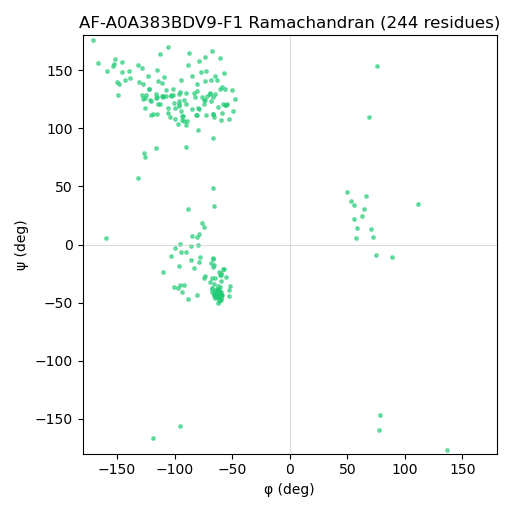0 86.31 189 THR A CA 1
ATOM 1469 C C . THR A 1 189 ? 4.882 0.772 -11.391 1.00 86.31 189 THR A C 1
ATOM 1471 O O . THR A 1 189 ? 5.059 1.981 -11.575 1.00 86.31 189 THR A O 1
ATOM 1474 N N . ASN A 1 190 ? 4.641 0.242 -10.186 1.00 79.38 190 ASN A N 1
ATOM 1475 C CA . ASN A 1 190 ? 4.510 1.026 -8.956 1.00 79.38 190 ASN A CA 1
ATOM 1476 C C . ASN A 1 190 ? 5.773 1.886 -8.712 1.00 79.38 190 ASN A C 1
ATOM 1478 O O . ASN A 1 190 ? 6.855 1.309 -8.551 1.00 79.38 190 ASN A O 1
ATOM 1482 N N . PRO A 1 191 ? 5.653 3.229 -8.640 1.00 81.38 191 PRO A N 1
ATOM 1483 C CA . PRO A 1 191 ? 6.775 4.132 -8.387 1.00 81.38 191 PRO A CA 1
ATOM 1484 C C . PRO A 1 191 ? 7.586 3.787 -7.137 1.00 81.38 191 PRO A C 1
ATOM 1486 O O . PRO A 1 191 ? 8.812 3.829 -7.189 1.00 81.38 191 PRO A O 1
ATOM 1489 N N . ALA A 1 192 ? 6.924 3.365 -6.056 1.00 77.00 192 ALA A N 1
ATOM 1490 C CA . ALA A 1 192 ? 7.577 3.040 -4.788 1.00 77.00 192 ALA A CA 1
ATOM 1491 C C . ALA A 1 192 ? 8.489 1.801 -4.868 1.00 77.00 192 ALA A C 1
ATOM 1493 O O . ALA A 1 192 ? 9.368 1.630 -4.030 1.00 77.00 192 ALA A O 1
ATOM 1494 N N . MET A 1 193 ? 8.305 0.940 -5.878 1.00 78.38 193 MET A N 1
ATOM 1495 C CA . MET A 1 193 ? 9.113 -0.270 -6.081 1.00 78.38 193 MET A CA 1
ATOM 1496 C C . MET A 1 193 ? 10.211 -0.098 -7.141 1.00 78.38 193 MET A C 1
ATOM 1498 O O . MET A 1 193 ? 10.979 -1.035 -7.387 1.00 78.38 193 MET A O 1
ATOM 1502 N N . ARG A 1 194 ? 10.302 1.068 -7.801 1.00 85.06 194 ARG A N 1
ATOM 1503 C CA . ARG A 1 194 ? 11.277 1.311 -8.875 1.00 85.06 194 ARG A CA 1
ATOM 1504 C C . ARG A 1 194 ? 12.695 1.275 -8.314 1.00 85.06 194 ARG A C 1
ATOM 1506 O O . ARG A 1 194 ? 13.118 2.157 -7.578 1.00 85.06 194 ARG A O 1
ATOM 1513 N N . GLY A 1 195 ? 13.426 0.228 -8.684 1.00 84.44 195 GLY A N 1
ATOM 1514 C CA . GLY A 1 195 ? 14.800 -0.008 -8.252 1.00 84.44 195 GLY A CA 1
ATOM 1515 C C . GLY A 1 195 ? 15.776 -0.028 -9.423 1.00 84.44 195 GLY A C 1
ATOM 1516 O O . GLY A 1 195 ? 15.436 0.316 -10.557 1.00 84.44 195 GLY A O 1
ATOM 1517 N N . TRP A 1 196 ? 16.991 -0.508 -9.162 1.00 88.62 196 TRP A N 1
ATOM 1518 C CA . TRP A 1 196 ? 18.075 -0.545 -10.147 1.00 88.62 196 TRP A CA 1
ATOM 1519 C C . TRP A 1 196 ? 17.691 -1.228 -11.471 1.00 88.62 196 TRP A C 1
ATOM 1521 O O . TRP A 1 196 ? 17.967 -0.699 -12.547 1.00 88.62 196 TRP A O 1
ATOM 1531 N N . LEU A 1 197 ? 17.006 -2.379 -11.411 1.00 88.62 197 LEU A N 1
ATOM 1532 C CA . LEU A 1 197 ? 16.606 -3.118 -12.614 1.00 88.62 197 LEU A CA 1
ATOM 1533 C C . LEU A 1 197 ? 15.627 -2.317 -13.484 1.00 88.62 197 LEU A C 1
ATOM 1535 O O . LEU A 1 197 ? 15.771 -2.302 -14.704 1.00 88.62 197 LEU A O 1
ATOM 1539 N N . TRP A 1 198 ? 14.664 -1.632 -12.862 1.00 93.88 198 TRP A N 1
ATOM 1540 C CA . TRP A 1 198 ? 13.749 -0.742 -13.574 1.00 93.88 198 TRP A CA 1
ATOM 1541 C C . TRP A 1 198 ? 14.522 0.396 -14.248 1.00 93.88 198 TRP A C 1
ATOM 1543 O O . TRP A 1 198 ? 14.346 0.622 -15.442 1.00 93.88 198 TRP A O 1
ATOM 1553 N N . GLY A 1 199 ? 15.440 1.045 -13.520 1.00 88.06 199 GLY A N 1
ATOM 1554 C CA . GLY A 1 199 ? 16.258 2.142 -14.050 1.00 88.06 199 GLY A CA 1
ATOM 1555 C C . GLY A 1 199 ? 17.106 1.720 -15.249 1.00 88.06 199 GLY A C 1
ATOM 1556 O O . GLY A 1 199 ? 17.155 2.427 -16.253 1.00 88.06 199 GLY A O 1
ATOM 1557 N N . ARG A 1 200 ? 17.700 0.521 -15.200 1.00 91.00 200 ARG A N 1
ATOM 1558 C CA . ARG A 1 200 ? 18.457 -0.046 -16.324 1.00 91.00 200 ARG A CA 1
ATOM 1559 C C . ARG A 1 200 ? 17.581 -0.279 -17.558 1.00 91.00 200 ARG A C 1
ATOM 1561 O O . ARG A 1 200 ? 18.007 0.039 -18.665 1.00 91.00 200 ARG A O 1
ATOM 1568 N N . LEU A 1 201 ? 16.378 -0.830 -17.386 1.00 90.81 201 LEU A N 1
ATOM 1569 C CA . LEU A 1 201 ? 15.447 -1.059 -18.498 1.00 90.81 201 LEU A CA 1
ATOM 1570 C C . LEU A 1 201 ? 14.936 0.261 -19.085 1.00 90.81 201 LEU A C 1
ATOM 1572 O O . LEU A 1 201 ? 14.883 0.397 -20.303 1.00 90.81 201 LEU A O 1
ATOM 1576 N N . ALA A 1 202 ? 14.627 1.245 -18.239 1.00 90.31 202 ALA A N 1
ATOM 1577 C CA . ALA A 1 202 ? 14.222 2.580 -18.671 1.00 90.31 202 ALA A CA 1
ATOM 1578 C C . ALA A 1 202 ? 15.339 3.293 -19.448 1.00 90.31 202 ALA A C 1
ATOM 1580 O O . ALA A 1 202 ? 15.091 3.856 -20.513 1.00 90.31 202 ALA A O 1
ATOM 1581 N N . PHE A 1 203 ? 16.584 3.213 -18.968 1.00 89.44 203 PHE A N 1
ATOM 1582 C CA . PHE A 1 203 ? 17.744 3.732 -19.690 1.00 89.44 203 PHE A CA 1
ATOM 1583 C C . PHE A 1 203 ? 17.918 3.047 -21.049 1.00 89.44 203 PHE A C 1
ATOM 1585 O O . PHE A 1 203 ? 18.117 3.720 -22.054 1.00 89.44 203 PHE A O 1
ATOM 1592 N N . HIS A 1 204 ? 17.782 1.720 -21.103 1.00 88.75 204 HIS A N 1
ATOM 1593 C CA . HIS A 1 204 ? 17.888 0.965 -22.351 1.00 88.75 204 HIS A CA 1
ATOM 1594 C C . HIS A 1 204 ? 16.778 1.329 -23.347 1.00 88.75 204 HIS A C 1
ATOM 1596 O O . HIS A 1 204 ? 17.043 1.483 -24.535 1.00 88.75 204 HIS A O 1
ATOM 1602 N N . ALA A 1 205 ? 15.543 1.508 -22.871 1.00 89.00 205 ALA A N 1
ATOM 1603 C CA . ALA A 1 205 ? 14.439 1.994 -23.694 1.00 89.00 205 ALA A CA 1
ATOM 1604 C C . ALA A 1 205 ? 14.749 3.384 -24.268 1.00 89.00 205 ALA A C 1
ATOM 1606 O O . ALA A 1 205 ? 14.579 3.609 -25.465 1.00 89.00 205 ALA A O 1
ATOM 1607 N N . LYS A 1 206 ? 15.285 4.284 -23.431 1.00 87.19 206 LYS A N 1
ATOM 1608 C CA . LYS A 1 206 ? 15.681 5.637 -23.832 1.00 87.19 206 LYS A CA 1
ATOM 1609 C C . LYS A 1 206 ? 16.811 5.628 -24.866 1.00 87.19 206 LYS A C 1
ATOM 1611 O O . LYS A 1 206 ? 16.708 6.331 -25.865 1.00 87.19 206 LYS A O 1
ATOM 1616 N N . ALA A 1 207 ? 17.840 4.808 -24.663 1.00 85.31 207 ALA A N 1
ATOM 1617 C CA . ALA A 1 207 ? 18.966 4.657 -25.586 1.00 85.31 207 ALA A CA 1
ATOM 1618 C C . ALA A 1 207 ? 18.549 4.049 -26.937 1.00 85.31 207 ALA A C 1
ATOM 1620 O O . ALA A 1 207 ? 19.083 4.411 -27.976 1.00 85.31 207 ALA A O 1
ATOM 1621 N N . LEU A 1 208 ? 17.567 3.147 -26.952 1.00 84.38 208 LEU A N 1
ATOM 1622 C CA . LEU A 1 208 ? 17.017 2.636 -28.211 1.00 84.38 208 LEU A CA 1
ATOM 1623 C C . LEU A 1 208 ? 16.124 3.656 -28.928 1.00 84.38 208 LEU A C 1
ATOM 1625 O O . LEU A 1 208 ? 15.979 3.583 -30.144 1.00 84.38 208 LEU A O 1
ATOM 1629 N N . SER A 1 209 ? 15.508 4.578 -28.186 1.00 81.19 209 SER A N 1
ATOM 1630 C CA . SER A 1 209 ? 14.704 5.663 -28.757 1.00 81.19 209 SER A CA 1
ATOM 1631 C C . SER A 1 209 ? 15.520 6.893 -29.157 1.00 81.19 209 SER A C 1
ATOM 1633 O O . SER A 1 209 ? 14.987 7.773 -29.825 1.00 81.19 209 SER A O 1
ATOM 1635 N N . SER A 1 210 ? 16.783 6.994 -28.728 1.00 77.25 210 SER A N 1
ATOM 1636 C CA . SER A 1 210 ? 17.617 8.144 -29.061 1.00 77.25 210 SER A CA 1
ATOM 1637 C C . SER A 1 210 ? 18.043 8.082 -30.520 1.00 77.25 210 SER A C 1
ATOM 1639 O O . SER A 1 210 ? 18.654 7.108 -30.956 1.00 77.25 210 SER A O 1
ATOM 1641 N N . SER A 1 211 ? 17.746 9.146 -31.253 1.00 71.38 211 SER A N 1
ATOM 1642 C CA . SER A 1 211 ? 18.332 9.414 -32.557 1.00 71.38 211 SER A CA 1
ATOM 1643 C C . SER A 1 211 ? 19.672 10.121 -32.385 1.00 71.38 211 SER A C 1
ATOM 1645 O O . SER A 1 211 ? 19.833 10.954 -31.491 1.00 71.38 211 SER A O 1
ATOM 1647 N N . GLU A 1 212 ? 20.619 9.822 -33.264 1.00 70.19 212 GLU A N 1
ATOM 1648 C CA . GLU A 1 212 ? 21.832 10.619 -33.403 1.00 70.19 212 GLU A CA 1
ATOM 1649 C C . GLU A 1 212 ? 21.448 12.041 -33.838 1.00 70.19 212 GLU A C 1
ATOM 1651 O O . GLU A 1 212 ? 20.812 12.230 -34.873 1.00 70.19 212 GLU A O 1
ATOM 1656 N N . ILE A 1 213 ? 21.766 13.033 -33.003 1.00 73.69 213 ILE A N 1
ATOM 1657 C CA . ILE A 1 213 ? 21.499 14.453 -33.290 1.00 73.69 213 ILE A CA 1
ATOM 1658 C C . ILE A 1 213 ? 22.713 15.088 -33.976 1.00 73.69 213 ILE A C 1
ATOM 1660 O O . ILE A 1 213 ? 22.561 15.945 -34.842 1.00 73.69 213 ILE A O 1
ATOM 1664 N N . LEU A 1 214 ? 23.919 14.659 -33.599 1.00 74.31 214 LEU A N 1
ATOM 1665 C CA . LEU A 1 214 ? 25.173 15.157 -34.142 1.00 74.31 214 LEU A CA 1
ATOM 1666 C C . LEU A 1 214 ? 26.210 14.031 -34.111 1.00 74.31 214 LEU A C 1
ATOM 1668 O O . LEU A 1 214 ? 26.425 13.425 -33.062 1.00 74.31 214 LEU A O 1
ATOM 1672 N N . SER A 1 215 ? 26.852 13.786 -35.249 1.00 74.06 215 SER A N 1
ATOM 1673 C CA . SER A 1 215 ? 28.035 12.933 -35.347 1.00 74.06 215 SER A CA 1
ATOM 1674 C C . SER A 1 215 ? 29.255 13.826 -35.486 1.00 74.06 215 SER A C 1
ATOM 1676 O O . SER A 1 215 ? 29.273 14.697 -36.356 1.00 74.06 215 SER A O 1
ATOM 1678 N N . PHE A 1 216 ? 30.274 13.626 -34.654 1.00 74.38 216 PHE A N 1
ATOM 1679 C CA . PHE A 1 216 ? 31.545 14.329 -34.790 1.00 74.38 216 PHE A CA 1
ATOM 1680 C C . PHE A 1 216 ? 32.663 13.311 -34.995 1.00 74.38 216 PHE A C 1
ATOM 1682 O O . PHE A 1 216 ? 32.994 12.538 -34.096 1.00 74.38 216 PHE A O 1
ATOM 1689 N N . ALA A 1 217 ? 33.224 13.305 -36.203 1.00 78.06 217 ALA A N 1
ATOM 1690 C CA . ALA A 1 217 ? 34.366 12.488 -36.587 1.00 78.06 217 ALA A CA 1
ATOM 1691 C C . ALA A 1 217 ? 35.536 13.426 -36.943 1.00 78.06 217 ALA A C 1
ATOM 1693 O O . ALA A 1 217 ? 35.716 13.738 -38.118 1.00 78.06 217 ALA A O 1
ATOM 1694 N N . PRO A 1 218 ? 36.305 13.911 -35.949 1.00 78.00 218 PRO A N 1
ATOM 1695 C CA . PRO A 1 218 ? 37.351 14.920 -36.163 1.00 78.00 218 PRO A CA 1
ATOM 1696 C C . PRO A 1 218 ? 38.505 14.412 -37.031 1.00 78.00 218 PRO A C 1
ATOM 1698 O O . PRO A 1 218 ? 39.123 15.181 -37.759 1.00 78.00 218 PRO A O 1
ATOM 1701 N N . HIS A 1 219 ? 38.759 13.102 -36.996 1.00 82.56 219 HIS A N 1
ATOM 1702 C CA . HIS A 1 219 ? 39.826 12.449 -37.754 1.00 82.56 219 HIS A CA 1
ATOM 1703 C C . HIS A 1 219 ? 39.244 11.306 -38.602 1.00 82.56 219 HIS A C 1
ATOM 1705 O O . HIS A 1 219 ? 39.376 10.136 -38.226 1.00 82.56 219 HIS A O 1
ATOM 1711 N N . PRO A 1 220 ? 38.553 11.613 -39.717 1.00 78.06 220 PRO A N 1
ATOM 1712 C CA . PRO A 1 220 ? 37.840 10.610 -40.508 1.00 78.06 220 PRO A CA 1
ATOM 1713 C C . PRO A 1 220 ? 38.776 9.612 -41.207 1.00 78.06 220 PRO A C 1
ATOM 1715 O O . PRO A 1 220 ? 38.387 8.465 -41.408 1.00 78.06 220 PRO A O 1
ATOM 1718 N N . GLU A 1 221 ? 40.007 10.016 -41.539 1.00 80.94 221 GLU A N 1
ATOM 1719 C CA . GLU A 1 221 ? 40.964 9.165 -42.264 1.00 80.94 221 GLU A CA 1
ATOM 1720 C C . GLU A 1 221 ? 41.919 8.390 -41.344 1.00 80.94 221 GLU A C 1
ATOM 1722 O O . GLU A 1 221 ? 42.184 7.211 -41.577 1.00 80.94 221 GLU A O 1
ATOM 1727 N N . SER A 1 222 ? 42.424 9.020 -40.280 1.00 79.25 222 SER A N 1
ATOM 1728 C CA . SER A 1 222 ? 43.432 8.428 -39.388 1.00 79.25 222 SER A CA 1
ATOM 1729 C C . SER A 1 222 ? 42.845 7.767 -38.137 1.00 79.25 222 SER A C 1
ATOM 1731 O O . SER A 1 222 ? 43.484 6.908 -37.522 1.00 79.25 222 SER A O 1
ATOM 1733 N N . GLY A 1 223 ? 41.600 8.097 -37.785 1.00 77.75 223 GLY A N 1
ATOM 1734 C CA . GLY A 1 223 ? 40.914 7.586 -36.605 1.00 77.75 223 GLY A CA 1
ATOM 1735 C C . GLY A 1 223 ? 41.384 8.236 -35.300 1.00 77.75 223 GLY A C 1
ATOM 1736 O O . GLY A 1 223 ? 42.518 8.693 -35.162 1.00 77.75 223 GLY A O 1
ATOM 1737 N N . LEU A 1 224 ? 40.492 8.251 -34.309 1.00 84.00 224 LEU A N 1
ATOM 1738 C CA . LEU A 1 224 ? 40.731 8.878 -33.010 1.00 84.00 224 LEU A CA 1
ATOM 1739 C C . LEU A 1 224 ? 41.740 8.067 -32.176 1.00 84.00 224 LEU A C 1
ATOM 1741 O O . LEU A 1 224 ? 41.568 6.860 -31.980 1.00 84.00 224 LEU A O 1
ATOM 1745 N N . ALA A 1 225 ? 42.779 8.733 -31.674 1.00 84.44 225 ALA A N 1
ATOM 1746 C CA . ALA A 1 225 ? 43.719 8.197 -30.690 1.00 84.44 225 ALA A CA 1
ATOM 1747 C C . ALA A 1 225 ? 43.336 8.586 -29.256 1.00 84.44 225 ALA A C 1
ATOM 1749 O O . ALA A 1 225 ? 43.499 7.781 -28.341 1.00 84.44 225 ALA A O 1
ATOM 1750 N N . GLY A 1 226 ? 42.790 9.788 -29.059 1.00 81.38 226 GLY A N 1
ATOM 1751 C CA . GLY A 1 226 ? 42.329 10.254 -27.756 1.00 81.38 226 GLY A CA 1
ATOM 1752 C C . GLY A 1 226 ? 41.459 11.501 -27.858 1.00 81.38 226 GLY A C 1
ATOM 1753 O O . GLY A 1 226 ? 41.544 12.246 -28.831 1.00 81.38 226 GLY A O 1
ATOM 1754 N N . ALA A 1 227 ? 40.619 11.711 -26.850 1.00 87.00 227 ALA A N 1
ATOM 1755 C CA . ALA A 1 227 ? 39.826 12.922 -26.687 1.00 87.00 227 ALA A CA 1
ATOM 1756 C C . ALA A 1 227 ? 39.822 13.334 -25.212 1.00 87.00 227 ALA A C 1
ATOM 1758 O O . ALA A 1 227 ? 39.786 12.473 -24.328 1.00 87.00 227 ALA A O 1
ATOM 1759 N N . GLY A 1 228 ? 39.859 14.637 -24.954 1.00 84.06 228 GLY A N 1
ATOM 1760 C CA . GLY A 1 228 ? 39.805 15.212 -23.615 1.00 84.06 228 GLY A CA 1
ATOM 1761 C C . GLY A 1 228 ? 39.061 16.539 -23.618 1.00 84.06 228 GLY A C 1
ATOM 1762 O O . GLY A 1 228 ? 38.956 17.199 -24.648 1.00 84.06 228 GLY A O 1
ATOM 1763 N N . PHE A 1 229 ? 38.536 16.926 -22.461 1.00 84.56 229 PHE A N 1
ATOM 1764 C CA . PHE A 1 229 ? 37.991 18.266 -22.278 1.00 84.56 229 PHE A CA 1
ATOM 1765 C C . PHE A 1 229 ? 39.131 19.244 -22.011 1.00 84.56 229 PHE A C 1
ATOM 1767 O O . PHE A 1 229 ? 40.056 18.928 -21.257 1.00 84.56 229 PHE A O 1
ATOM 1774 N N . ALA A 1 230 ? 39.059 20.423 -22.623 1.00 79.94 230 ALA A N 1
ATOM 1775 C CA . ALA A 1 230 ? 39.854 21.556 -22.184 1.00 79.94 230 ALA A CA 1
ATOM 1776 C C . ALA A 1 230 ? 39.374 22.024 -20.797 1.00 79.94 230 ALA A C 1
ATOM 1778 O O . ALA A 1 230 ? 38.307 21.631 -20.319 1.00 79.94 230 ALA A O 1
ATOM 1779 N N . GLU A 1 231 ? 40.165 22.866 -20.132 1.00 78.56 231 GLU A N 1
ATOM 1780 C CA . GLU A 1 231 ? 39.870 23.353 -18.774 1.00 78.56 231 GLU A CA 1
ATOM 1781 C C . GLU A 1 231 ? 38.518 24.086 -18.660 1.00 78.56 231 GLU A C 1
ATOM 1783 O O . GLU A 1 231 ? 37.947 24.153 -17.573 1.00 78.56 231 GLU A O 1
ATOM 1788 N N . ASP A 1 232 ? 37.977 24.583 -19.776 1.00 79.94 232 ASP A N 1
ATOM 1789 C CA . ASP A 1 232 ? 36.681 25.264 -19.858 1.00 79.94 232 ASP A CA 1
ATOM 1790 C C . ASP A 1 232 ? 35.466 24.315 -19.847 1.00 79.94 232 ASP A C 1
ATOM 1792 O O . ASP A 1 232 ? 34.342 24.775 -19.673 1.00 79.94 232 ASP A O 1
ATOM 1796 N N . SER A 1 233 ? 35.669 22.996 -19.986 1.00 72.88 233 SER A N 1
ATOM 1797 C CA . SER A 1 233 ? 34.614 21.970 -20.113 1.00 72.88 233 SER A CA 1
ATOM 1798 C C . SER A 1 233 ? 33.640 22.156 -21.291 1.00 72.88 233 SER A C 1
ATOM 1800 O O . SER A 1 233 ? 32.693 21.379 -21.422 1.00 72.88 233 SER A O 1
ATOM 1802 N N . GLU A 1 234 ? 33.879 23.135 -22.164 1.00 78.94 234 GLU A N 1
ATOM 1803 C CA . GLU A 1 234 ? 33.060 23.444 -23.344 1.00 78.94 234 GLU A CA 1
ATOM 1804 C C . GLU A 1 234 ? 33.789 23.091 -24.647 1.00 78.94 234 GLU A C 1
ATOM 1806 O O . GLU A 1 234 ? 33.147 22.794 -25.656 1.00 78.94 234 GLU A O 1
ATOM 1811 N N . THR A 1 235 ? 35.123 23.038 -24.615 1.00 82.56 235 THR A N 1
ATOM 1812 C CA . THR A 1 235 ? 35.958 22.674 -25.758 1.00 82.56 235 THR A CA 1
ATOM 1813 C C . THR A 1 235 ? 36.444 21.229 -25.634 1.00 82.56 235 THR A C 1
ATOM 1815 O O . THR A 1 235 ? 37.013 20.822 -24.617 1.00 82.56 235 THR A O 1
ATOM 1818 N N . ILE A 1 236 ? 36.247 20.434 -26.689 1.00 84.75 236 ILE A N 1
ATOM 1819 C CA . ILE A 1 236 ? 36.768 19.065 -26.784 1.00 84.75 236 ILE A CA 1
ATOM 1820 C C . ILE A 1 236 ? 38.026 19.101 -27.646 1.00 84.75 236 ILE A C 1
ATOM 1822 O O . ILE A 1 236 ? 37.964 19.508 -28.800 1.00 84.75 236 ILE A O 1
ATOM 1826 N N . LEU A 1 237 ? 39.147 18.652 -27.087 1.00 86.56 237 LEU A N 1
ATOM 1827 C CA . LEU A 1 237 ? 40.405 18.474 -27.802 1.00 86.56 237 LEU A CA 1
ATOM 1828 C C . LEU A 1 237 ? 40.525 17.023 -28.246 1.00 86.56 237 LEU A C 1
ATOM 1830 O O . LEU A 1 237 ? 40.375 16.099 -27.439 1.00 86.56 237 LEU A O 1
ATOM 1834 N N . THR A 1 238 ? 40.825 16.818 -29.519 1.00 87.75 238 THR A N 1
ATOM 1835 C CA . THR A 1 238 ? 40.951 15.494 -30.122 1.00 87.75 238 THR A CA 1
ATOM 1836 C C . THR A 1 238 ? 42.318 15.299 -30.758 1.00 87.75 238 THR A C 1
ATOM 1838 O O . THR A 1 238 ? 42.950 16.238 -31.240 1.00 87.75 238 THR A O 1
ATOM 1841 N N . VAL A 1 239 ? 42.819 14.066 -30.673 1.00 88.62 239 VAL A N 1
ATOM 1842 C CA . VAL A 1 239 ? 44.110 13.662 -31.234 1.00 88.62 239 VAL A CA 1
ATOM 1843 C C . VAL A 1 239 ? 43.890 12.462 -32.145 1.00 88.62 239 VAL A C 1
ATOM 1845 O O . VAL A 1 239 ? 43.328 11.448 -31.715 1.00 88.62 239 VAL A O 1
ATOM 1848 N N . GLY A 1 240 ? 44.343 12.561 -33.390 1.00 87.50 240 GLY A N 1
ATOM 1849 C CA . GLY A 1 240 ? 44.352 11.488 -34.378 1.00 87.50 240 GLY A CA 1
ATOM 1850 C C . GLY A 1 240 ? 45.511 10.512 -34.163 1.00 87.50 240 GLY A C 1
ATOM 1851 O O . GLY A 1 240 ? 46.528 10.839 -33.551 1.00 87.50 240 GLY A O 1
ATOM 1852 N N . LYS A 1 241 ? 45.391 9.281 -34.674 1.00 85.62 241 LYS A N 1
ATOM 1853 C CA . LYS A 1 241 ? 46.477 8.271 -34.606 1.00 85.62 241 LYS A CA 1
ATOM 1854 C C . LYS A 1 241 ? 47.719 8.642 -35.416 1.00 85.62 241 LYS A C 1
ATOM 1856 O O . LYS A 1 241 ? 48.787 8.085 -35.189 1.00 85.62 241 LYS A O 1
ATOM 1861 N N . ASP A 1 242 ? 47.569 9.581 -36.335 1.00 86.56 242 ASP A N 1
ATOM 1862 C CA . ASP A 1 242 ? 48.628 10.246 -37.095 1.00 86.56 242 ASP A CA 1
ATOM 1863 C C . ASP A 1 242 ? 49.243 11.447 -36.350 1.00 86.56 242 ASP A C 1
ATOM 1865 O O . ASP A 1 242 ? 50.045 12.176 -36.929 1.00 86.56 242 ASP A O 1
ATOM 1869 N N . ALA A 1 243 ? 48.879 11.651 -35.078 1.00 81.50 243 ALA A N 1
ATOM 1870 C CA . ALA A 1 243 ? 49.254 12.799 -34.256 1.00 81.50 243 ALA A CA 1
ATOM 1871 C C . ALA A 1 243 ? 48.735 14.157 -34.776 1.00 81.50 243 ALA A C 1
ATOM 1873 O O . ALA A 1 243 ? 49.306 15.200 -34.455 1.00 81.50 243 ALA A O 1
ATOM 1874 N N . THR A 1 244 ? 47.644 14.164 -35.550 1.00 81.50 244 THR A N 1
ATOM 1875 C CA . THR A 1 244 ? 46.911 15.398 -35.871 1.00 81.50 244 THR A CA 1
ATOM 1876 C C . THR A 1 244 ? 46.051 15.847 -34.688 1.00 81.50 244 THR A C 1
ATOM 1878 O O . THR A 1 244 ? 45.574 15.018 -33.918 1.00 81.50 244 THR A O 1
ATOM 1881 N N . PHE A 1 245 ? 45.857 17.158 -34.531 1.00 80.31 245 PHE A N 1
ATOM 1882 C CA . PHE A 1 245 ? 45.050 17.751 -33.458 1.00 80.31 245 PHE A CA 1
ATOM 1883 C C . PHE A 1 245 ? 43.819 18.437 -34.053 1.00 80.31 245 PHE A C 1
ATOM 1885 O O . PHE A 1 245 ? 43.936 19.071 -35.106 1.00 80.31 245 PHE A O 1
ATOM 1892 N N . GLY A 1 246 ? 42.670 18.314 -33.389 1.00 67.00 246 GLY A N 1
ATOM 1893 C CA . GLY A 1 246 ? 41.390 18.888 -33.816 1.00 67.00 246 GLY A CA 1
ATOM 1894 C C . GLY A 1 246 ? 40.504 19.290 -32.654 1.00 67.00 246 GLY A C 1
ATOM 1895 O O . GLY A 1 246 ? 40.640 18.667 -31.573 1.00 67.00 246 GLY A O 1
#

Sequence (246 aa):
DGDEEFIPMGNTVSFYNQGGSSFLRLNETSISGWEGDYTPVEEPSPEEKATTRVTLVNGDSTASEIGDLVDGNLQLKTKRGIFKTPVERIRSIYFPHKDGLTTKTASERIWLTGSSGNLALNLTAIRNGMAKGENPNFGMVEISMSRVRRLACNIHLLELEKYLAQLRLARRALEARNLESANQILQKTNPAMRGWLWGRLAFHAKALSSSEILSFAPHPESGLAGAGFAEDSETILTVGKDATFG

Mean predicted aligned error: 17.29 Å